Protein AF-A0A810NGH9-F1 (afdb_monomer)

Secondary structure (DSSP, 8-state):
-PPPHHHHHHHHHHHHHHHHTTT-SEEEE-SHHHHHHHH-------SS--EEEEESSS--EEEEEGGGHHHHHHTT--S-EEEE--SS--S-HHHHHHHHHTSSS----EEEEETT--HHHHHHHHHH-TTSEEEEE-HHHHHHHS--TTTHHHHHHHHHHHHHHHHHHHHHHHHHHHHTPPPPP----TT-

pLDDT: mean 90.57, std 11.21, range [37.38, 98.31]

Nearest PDB structures (foldseek):
  3ooo-assembly1_B-2  TM=8.565E-01  e=7.673E-10  Streptococcus agalactiae 2603V/R
  4ege-assembly1_A-2  TM=7.586E-01  e=1.753E-10  Mycobacterium ulcerans Agy99
  5fch-assembly1_B  TM=8.724E-01  e=2.437E-09  Xanthomonas campestris pv. campestris str. ATCC 33913
  4r60-assembly1_A  TM=8.522E-01  e=1.555E-09  Xanthomonas campestris pv. campestris str. ATCC 33913
  5fcf-assembly1_B  TM=8.209E-01  e=2.770E-09  Xanthomonas campestris pv. campestris str. ATCC 33913

Solvent-accessible surface area (backbone atoms only — not comparable to full-atom values): 11140 Å² total; per-residue (Å²): 138,68,78,58,71,69,53,45,52,52,50,51,53,54,48,20,53,49,25,54,80,66,70,26,50,22,38,43,30,72,44,63,69,50,32,27,72,66,60,45,48,79,71,82,89,61,97,66,67,51,40,34,39,41,39,40,70,77,80,47,41,36,35,36,46,52,85,45,50,64,58,40,51,77,65,65,46,80,63,52,71,48,67,36,53,79,78,92,42,88,55,51,62,45,48,52,47,33,58,62,63,69,46,97,83,65,86,59,46,33,36,27,29,53,76,85,60,50,72,67,55,51,52,49,42,48,64,44,34,68,77,36,47,76,42,72,42,58,59,68,61,59,56,68,73,57,75,52,81,84,51,48,66,56,54,54,50,51,50,54,52,51,53,51,52,51,52,55,55,50,50,53,44,52,51,16,62,75,70,73,47,75,69,85,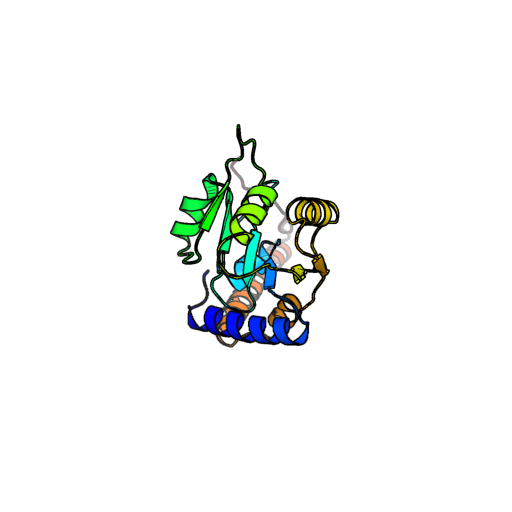67,94,66,74,72,93,85,125

InterPro domains:
  IPR000587 Creatinase, N-terminal [PF01321] (13-144)
  IPR029149 Creatinase/Aminopeptidase P/Spt16, N-terminal [G3DSA:3.40.350.10] (12-145)
  IPR029149 Creatinase/Aminopeptidase P/Spt16, N-terminal [SSF53092] (8-135)
  IPR050659 Peptidase M24B family [PTHR46112] (4-175)

Structure (mmCIF, N/CA/C/O backbone):
data_AF-A0A810NGH9-F1
#
_entry.id   AF-A0A810NGH9-F1
#
loop_
_atom_site.group_PDB
_atom_site.id
_atom_site.type_symbol
_atom_site.label_atom_id
_atom_site.label_alt_id
_atom_site.label_comp_id
_atom_site.label_asym_id
_atom_site.label_entity_id
_atom_site.label_seq_id
_atom_site.pdbx_PDB_ins_code
_atom_site.Cartn_x
_atom_site.Cartn_y
_atom_site.Cartn_z
_atom_site.occupancy
_atom_site.B_iso_or_equiv
_atom_site.auth_seq_id
_atom_site.auth_comp_id
_atom_site.auth_asym_id
_atom_site.auth_atom_id
_atom_site.pdbx_PDB_model_num
ATOM 1 N N . MET A 1 1 ? 1.392 7.446 -11.549 1.00 68.81 1 MET A N 1
ATOM 2 C CA . MET A 1 1 ? 0.290 7.430 -12.538 1.00 68.81 1 MET A CA 1
ATOM 3 C C . MET A 1 1 ? -0.940 6.930 -11.798 1.00 68.81 1 MET A C 1
ATOM 5 O O . MET A 1 1 ? -0.883 5.833 -11.259 1.00 68.81 1 MET A O 1
ATOM 9 N N . ARG A 1 2 ? -1.976 7.760 -11.647 1.00 82.38 2 ARG A N 1
ATOM 10 C CA . ARG A 1 2 ? -3.163 7.444 -10.839 1.00 82.38 2 ARG A CA 1
ATOM 11 C C . ARG A 1 2 ? -4.234 6.821 -11.739 1.00 82.38 2 ARG A C 1
ATOM 13 O O . ARG A 1 2 ? -4.440 7.300 -12.851 1.00 82.38 2 ARG A O 1
ATOM 20 N N . LEU A 1 3 ? -4.881 5.755 -11.274 1.00 92.31 3 LEU A N 1
ATOM 21 C CA . LEU A 1 3 ? -6.037 5.157 -11.952 1.00 92.31 3 LEU A CA 1
ATOM 22 C C . LEU A 1 3 ? -7.295 6.034 -11.771 1.00 92.31 3 LEU A C 1
ATOM 24 O O . LEU A 1 3 ? -7.312 6.883 -10.877 1.00 92.31 3 LEU A O 1
ATOM 28 N N . PRO A 1 4 ? -8.331 5.895 -12.616 1.00 93.12 4 PRO A N 1
ATOM 29 C CA . PRO A 1 4 ? -9.560 6.681 -12.484 1.00 93.12 4 PRO A CA 1
ATOM 30 C C . PRO A 1 4 ? -10.342 6.331 -11.206 1.00 93.12 4 PRO A C 1
ATOM 32 O O . PRO A 1 4 ? -10.211 5.242 -10.656 1.00 93.12 4 PRO A O 1
ATOM 35 N N . GLU A 1 5 ? -11.227 7.225 -10.757 1.00 91.06 5 GLU A N 1
ATOM 36 C CA . GLU A 1 5 ? -12.056 7.006 -9.553 1.00 91.06 5 GLU A CA 1
ATOM 37 C C . GLU A 1 5 ? -12.957 5.756 -9.643 1.00 91.06 5 GLU A C 1
ATOM 39 O O . GLU A 1 5 ? -13.255 5.121 -8.626 1.00 91.06 5 GLU A O 1
ATOM 44 N N . SER A 1 6 ? -13.355 5.353 -10.860 1.00 93.50 6 SER A N 1
ATOM 45 C CA . SER A 1 6 ? -14.122 4.120 -11.105 1.00 93.50 6 SER A CA 1
ATOM 46 C C . SER A 1 6 ? -13.384 2.872 -10.618 1.00 93.50 6 SER A C 1
ATOM 48 O O . SER A 1 6 ? -13.997 1.969 -10.037 1.00 93.50 6 SER A O 1
ATOM 50 N N . PHE A 1 7 ? -12.061 2.851 -10.795 1.00 95.56 7 PHE A N 1
ATOM 51 C CA . PHE A 1 7 ? -11.202 1.769 -10.344 1.00 95.56 7 PHE A CA 1
ATOM 52 C C . PHE A 1 7 ? -11.194 1.696 -8.814 1.00 95.56 7 PHE A C 1
ATOM 54 O O . PHE A 1 7 ? -11.523 0.648 -8.257 1.00 95.56 7 PHE A O 1
ATOM 61 N N . TYR A 1 8 ? -10.911 2.804 -8.119 1.00 94.38 8 TYR A N 1
ATOM 62 C CA . TYR A 1 8 ? -10.854 2.806 -6.649 1.00 94.38 8 TYR A CA 1
ATOM 63 C C . TYR A 1 8 ? -12.209 2.477 -6.016 1.00 94.38 8 TYR A C 1
ATOM 65 O O . TYR A 1 8 ? -12.268 1.746 -5.026 1.00 94.38 8 TYR A O 1
ATOM 73 N N . THR A 1 9 ? -13.309 2.925 -6.626 1.00 93.81 9 THR A N 1
ATOM 74 C CA . THR A 1 9 ? -14.672 2.559 -6.207 1.00 93.81 9 THR A CA 1
ATOM 75 C C . THR A 1 9 ? -14.906 1.049 -6.330 1.00 93.81 9 THR A C 1
ATOM 77 O O . THR A 1 9 ? -15.406 0.405 -5.400 1.00 93.81 9 THR A O 1
ATOM 80 N N . SER A 1 10 ? -14.493 0.454 -7.453 1.00 95.88 10 SER A N 1
ATOM 81 C CA . SER A 1 10 ? -14.621 -0.987 -7.701 1.00 95.88 10 SER A CA 1
ATOM 82 C C . SER A 1 10 ? -13.751 -1.815 -6.754 1.00 95.88 10 SER A C 1
ATOM 84 O O . SER A 1 10 ? -14.206 -2.828 -6.218 1.00 95.88 10 SER A O 1
ATOM 86 N N . VAL A 1 11 ? -12.514 -1.377 -6.510 1.00 96.56 11 VAL A N 1
ATOM 87 C CA . VAL A 1 11 ? -11.591 -2.010 -5.561 1.00 96.56 11 VAL A CA 1
ATOM 88 C C . VAL A 1 11 ? -12.149 -1.953 -4.143 1.00 96.56 11 VAL A C 1
ATOM 90 O O . VAL A 1 11 ? -12.212 -2.995 -3.496 1.00 96.56 11 VAL A O 1
ATOM 93 N N . ARG A 1 12 ? -12.620 -0.788 -3.673 1.00 95.50 12 ARG A N 1
ATOM 94 C CA . ARG A 1 12 ? -13.224 -0.630 -2.336 1.00 95.50 12 ARG A CA 1
ATOM 95 C C . ARG A 1 12 ? -14.438 -1.538 -2.158 1.00 95.50 12 ARG A C 1
ATOM 97 O O . ARG A 1 12 ? -14.544 -2.207 -1.139 1.00 95.50 12 ARG A O 1
ATOM 104 N N . THR A 1 13 ? -15.293 -1.635 -3.176 1.00 96.62 13 THR A N 1
ATOM 105 C CA . THR A 1 13 ? -16.470 -2.520 -3.154 1.00 96.62 13 THR A CA 1
ATOM 106 C C . THR A 1 13 ? -16.070 -3.992 -3.019 1.00 96.62 13 THR A C 1
ATOM 108 O O . THR A 1 13 ? -16.579 -4.701 -2.152 1.00 96.62 13 THR A O 1
ATOM 111 N N . ARG A 1 14 ? -15.123 -4.470 -3.839 1.00 97.62 14 ARG A N 1
ATOM 112 C CA . ARG A 1 14 ? -14.664 -5.869 -3.770 1.00 97.62 14 ARG A CA 1
ATOM 113 C C . ARG A 1 14 ? -13.868 -6.168 -2.502 1.00 97.62 14 ARG A C 1
ATOM 115 O O . ARG A 1 14 ? -13.942 -7.285 -1.998 1.00 97.62 14 ARG A O 1
ATOM 122 N N . LEU A 1 15 ? -13.122 -5.192 -1.987 1.00 98.06 15 LEU A N 1
ATOM 123 C CA . LEU A 1 15 ? -12.420 -5.315 -0.715 1.00 98.06 15 LEU A CA 1
ATOM 124 C C . LEU A 1 15 ? -13.411 -5.436 0.442 1.00 98.06 15 LEU A C 1
ATOM 126 O O . LEU A 1 15 ? -13.243 -6.335 1.255 1.00 98.06 15 LEU A O 1
ATOM 130 N N . GLY A 1 16 ? -14.459 -4.608 0.477 1.00 97.69 16 GLY A N 1
ATOM 131 C CA . GLY A 1 16 ? -15.528 -4.710 1.471 1.00 97.69 16 GLY A CA 1
ATOM 132 C C . GLY A 1 16 ? -16.139 -6.112 1.513 1.00 97.69 16 GLY A C 1
ATOM 133 O O . GLY A 1 16 ? -16.158 -6.731 2.571 1.00 97.69 16 GLY A O 1
ATOM 134 N N . ALA A 1 17 ? -16.517 -6.666 0.355 1.00 97.75 17 ALA A N 1
ATOM 135 C CA . ALA A 1 17 ? -17.034 -8.036 0.264 1.00 97.75 17 ALA A CA 1
ATOM 136 C C . ALA A 1 17 ? -16.020 -9.091 0.752 1.00 97.75 17 ALA A C 1
ATOM 138 O O . ALA A 1 17 ? -16.360 -9.971 1.537 1.00 97.75 17 ALA A O 1
ATOM 139 N N . ALA A 1 18 ? -14.751 -8.979 0.348 1.00 97.94 18 ALA A N 1
ATOM 140 C CA . ALA A 1 18 ? -13.709 -9.912 0.776 1.00 97.94 18 ALA A CA 1
ATOM 141 C C . ALA A 1 18 ? -13.420 -9.839 2.288 1.00 97.94 18 ALA A C 1
ATOM 143 O O . ALA A 1 18 ? -13.048 -10.848 2.894 1.00 97.94 18 ALA A O 1
ATOM 144 N N . LEU A 1 19 ? -13.542 -8.657 2.895 1.00 97.94 19 LEU A N 1
ATOM 145 C CA . LEU A 1 19 ? -13.402 -8.461 4.338 1.00 97.94 19 LEU A CA 1
ATOM 146 C C . LEU A 1 19 ? -14.606 -9.027 5.095 1.00 97.94 19 LEU A C 1
ATOM 148 O O . LEU A 1 19 ? -14.409 -9.688 6.113 1.00 97.94 19 LEU A O 1
ATOM 152 N N . ASP A 1 20 ? -15.814 -8.837 4.564 1.00 97.00 20 ASP A N 1
ATOM 153 C CA . ASP A 1 20 ? -17.059 -9.384 5.112 1.00 97.00 20 ASP A CA 1
ATOM 154 C C . ASP A 1 20 ? -17.012 -10.918 5.196 1.00 97.00 20 ASP A C 1
ATOM 156 O O . ASP A 1 20 ? -17.190 -11.487 6.272 1.00 97.00 20 ASP A O 1
ATOM 160 N N . GLU A 1 21 ? -16.596 -11.589 4.115 1.00 97.38 21 GLU A N 1
ATOM 161 C CA . GLU A 1 21 ? -16.385 -13.049 4.069 1.00 97.38 21 GLU A CA 1
ATOM 162 C C . GLU A 1 21 ? -15.398 -13.569 5.130 1.00 97.38 21 GLU A C 1
ATOM 164 O O . GLU A 1 21 ? -15.442 -14.738 5.514 1.00 97.38 21 GLU A O 1
ATOM 169 N N . ARG A 1 22 ? -14.474 -12.717 5.588 1.00 96.81 22 ARG A N 1
ATOM 170 C CA . ARG A 1 22 ? -13.433 -13.052 6.576 1.00 96.81 22 ARG A CA 1
ATOM 171 C C . ARG A 1 22 ? -13.801 -12.604 7.995 1.00 96.81 22 ARG A C 1
ATOM 173 O O . ARG A 1 22 ? -13.060 -12.881 8.942 1.00 96.81 22 ARG A O 1
ATOM 180 N N . GLY A 1 23 ? -14.929 -11.910 8.160 1.00 96.50 23 GLY A N 1
ATOM 181 C CA . GLY A 1 23 ? -15.331 -11.292 9.422 1.00 96.50 23 GLY A CA 1
ATOM 182 C C . GLY A 1 23 ? -14.334 -10.235 9.907 1.00 96.50 23 GLY A C 1
ATOM 183 O O . GLY A 1 23 ? -14.062 -10.163 11.107 1.00 96.50 23 GLY A O 1
ATOM 184 N N . LEU A 1 24 ? -13.731 -9.489 8.979 1.00 97.06 24 LEU A N 1
ATOM 185 C CA . LEU A 1 24 ? -12.782 -8.411 9.253 1.00 97.06 24 LEU A CA 1
ATOM 186 C C . LEU A 1 24 ? -13.488 -7.055 9.188 1.00 97.06 24 LEU A C 1
ATOM 188 O O . LEU A 1 24 ? -14.243 -6.786 8.258 1.00 97.06 24 LEU A O 1
ATOM 192 N N . ASP A 1 25 ? -13.175 -6.165 10.125 1.00 95.75 25 ASP A N 1
ATOM 193 C CA . ASP A 1 25 ? -13.746 -4.812 10.168 1.00 95.75 25 ASP A CA 1
ATOM 194 C C . ASP A 1 25 ? -13.066 -3.861 9.172 1.00 95.75 25 ASP A C 1
ATOM 196 O O . ASP A 1 25 ? -13.604 -2.811 8.820 1.00 95.75 25 ASP A O 1
ATOM 200 N N . GLY A 1 26 ? -11.878 -4.228 8.694 1.00 96.62 26 GLY A N 1
ATOM 201 C CA . GLY A 1 26 ? -11.122 -3.460 7.718 1.00 96.62 26 GLY A CA 1
ATOM 202 C C . GLY A 1 26 ? -9.771 -4.080 7.391 1.00 96.62 26 GLY A C 1
ATOM 203 O O . GLY A 1 26 ? -9.339 -5.064 7.999 1.00 96.62 26 GLY A O 1
ATOM 204 N N . PHE A 1 27 ? -9.099 -3.471 6.422 1.00 98.12 27 PHE A N 1
ATOM 205 C CA . PHE A 1 27 ? -7.730 -3.769 6.036 1.00 98.12 27 PHE A CA 1
ATOM 206 C C . PHE A 1 27 ? -6.826 -2.584 6.366 1.00 98.12 27 PHE A C 1
ATOM 208 O O . PHE A 1 27 ? -7.100 -1.451 5.973 1.00 98.12 27 PHE A O 1
ATOM 215 N N . LEU A 1 28 ? -5.718 -2.857 7.044 1.00 97.94 28 LEU A N 1
ATOM 216 C CA . LEU A 1 28 ? -4.653 -1.901 7.278 1.00 97.94 28 LEU A CA 1
ATOM 217 C C . LEU A 1 28 ? -3.505 -2.188 6.307 1.00 97.94 28 LEU A C 1
ATOM 219 O O . LEU A 1 28 ? -2.741 -3.143 6.472 1.00 97.94 28 LEU A O 1
ATOM 223 N N . ALA A 1 29 ? -3.384 -1.347 5.284 1.00 97.50 29 ALA A N 1
ATOM 224 C CA . ALA A 1 29 ? -2.283 -1.403 4.339 1.00 97.50 29 ALA A CA 1
ATOM 225 C C . ALA A 1 29 ? -1.029 -0.773 4.957 1.00 97.50 29 ALA A C 1
ATOM 227 O O . ALA A 1 29 ? -1.044 0.376 5.397 1.00 97.50 29 ALA A O 1
ATOM 228 N N . THR A 1 30 ? 0.058 -1.544 4.961 1.00 95.50 30 THR A N 1
ATOM 229 C CA . THR A 1 30 ? 1.359 -1.157 5.532 1.00 95.50 30 THR A CA 1
ATOM 230 C C . THR A 1 30 ? 2.486 -1.175 4.497 1.00 95.50 30 THR A C 1
ATOM 232 O O . THR A 1 30 ? 3.638 -0.920 4.838 1.00 95.50 30 THR A O 1
ATOM 235 N N . SER A 1 31 ? 2.194 -1.565 3.251 1.00 94.75 31 SER A N 1
ATOM 236 C CA . SER A 1 31 ? 3.175 -1.660 2.169 1.00 94.75 31 SER A CA 1
ATOM 237 C C . SER A 1 31 ? 2.909 -0.581 1.114 1.00 94.75 31 SER A C 1
ATOM 239 O O . SER A 1 31 ? 1.739 -0.332 0.805 1.00 94.75 31 SER A O 1
ATOM 241 N N . PRO A 1 32 ? 3.947 0.008 0.486 1.00 94.81 32 PRO A N 1
ATOM 242 C CA . PRO A 1 32 ? 3.748 1.003 -0.570 1.00 94.81 32 PRO A CA 1
ATOM 243 C C . PRO A 1 32 ? 2.892 0.488 -1.721 1.00 94.81 32 PRO A C 1
ATOM 245 O O . PRO A 1 32 ? 2.116 1.230 -2.311 1.00 94.81 32 PRO A O 1
ATOM 248 N N . ALA A 1 33 ? 3.009 -0.804 -2.027 1.00 94.38 33 ALA A N 1
ATOM 249 C CA . ALA A 1 33 ? 2.274 -1.425 -3.111 1.00 94.38 33 ALA A CA 1
ATOM 250 C C . ALA A 1 33 ? 0.770 -1.538 -2.810 1.00 94.38 33 ALA A C 1
ATOM 252 O O . ALA A 1 33 ? -0.042 -1.334 -3.710 1.00 94.38 33 ALA A O 1
ATOM 253 N N . ASP A 1 34 ? 0.398 -1.854 -1.567 1.00 95.94 34 ASP A N 1
ATOM 254 C CA . ASP A 1 34 ? -1.011 -1.909 -1.168 1.00 95.94 34 ASP A CA 1
ATOM 255 C C . ASP A 1 34 ? -1.592 -0.503 -1.023 1.00 95.94 34 ASP A C 1
ATOM 257 O O . ASP A 1 34 ? -2.696 -0.260 -1.499 1.00 95.94 34 ASP A O 1
ATOM 261 N N . VAL A 1 35 ? -0.835 0.439 -0.449 1.00 96.12 35 VAL A N 1
ATOM 262 C CA . VAL A 1 35 ? -1.238 1.850 -0.365 1.00 96.12 35 VAL A CA 1
ATOM 263 C C . VAL A 1 35 ? -1.488 2.407 -1.768 1.00 96.12 35 VAL A C 1
ATOM 265 O O . VAL A 1 35 ? -2.587 2.878 -2.040 1.00 96.12 35 VAL A O 1
ATOM 268 N N . ALA A 1 36 ? -0.541 2.258 -2.697 1.00 95.31 36 ALA A N 1
ATOM 269 C CA . ALA A 1 36 ? -0.699 2.736 -4.068 1.00 95.31 36 ALA A CA 1
ATOM 270 C C . ALA A 1 36 ? -1.893 2.090 -4.789 1.00 95.31 36 ALA A C 1
ATOM 272 O O . ALA A 1 36 ? -2.642 2.783 -5.473 1.00 95.31 36 ALA A O 1
ATOM 273 N N . PHE A 1 37 ? -2.109 0.782 -4.620 1.00 96.06 37 PHE A N 1
ATOM 274 C CA . PHE A 1 37 ? -3.245 0.082 -5.230 1.00 96.06 37 PHE A CA 1
ATOM 275 C C . PHE A 1 37 ? -4.598 0.574 -4.695 1.00 96.06 37 PHE A C 1
ATOM 277 O O . PHE A 1 37 ? -5.564 0.667 -5.447 1.00 96.06 37 PHE A O 1
ATOM 284 N N . LEU A 1 38 ? -4.673 0.888 -3.403 1.00 96.12 38 LEU A N 1
ATOM 285 C CA . LEU A 1 38 ? -5.921 1.217 -2.718 1.00 96.12 38 LEU A CA 1
ATOM 286 C C . LEU A 1 38 ? -6.252 2.718 -2.746 1.00 96.12 38 LEU A C 1
ATOM 288 O O . LEU A 1 38 ? -7.430 3.064 -2.748 1.00 96.12 38 LEU A O 1
ATOM 292 N N . SER A 1 39 ? -5.250 3.601 -2.778 1.00 94.50 39 SER A N 1
ATOM 293 C CA . SER A 1 39 ? -5.444 5.061 -2.718 1.00 94.50 39 SER A CA 1
ATOM 294 C C . SER A 1 39 ? -4.877 5.837 -3.905 1.00 94.50 39 SER A C 1
ATOM 296 O O . SER A 1 39 ? -5.205 7.011 -4.086 1.00 94.50 39 SER A O 1
ATOM 298 N N . GLY A 1 40 ? -4.005 5.220 -4.704 1.00 94.06 40 GLY A N 1
ATOM 299 C CA . GLY A 1 40 ? -3.239 5.920 -5.732 1.00 94.06 40 GLY A CA 1
ATOM 300 C C . GLY A 1 40 ? -2.091 6.768 -5.191 1.00 94.06 40 GLY A C 1
ATOM 301 O O . GLY A 1 40 ? -1.494 7.508 -5.969 1.00 94.06 40 GLY A O 1
ATOM 302 N N . PHE A 1 41 ? -1.785 6.683 -3.892 1.00 95.00 41 PHE A N 1
ATOM 303 C CA . PHE A 1 41 ? -0.661 7.392 -3.289 1.00 95.00 41 PHE A CA 1
ATOM 304 C C . PHE A 1 41 ? 0.640 6.606 -3.473 1.00 95.00 41 PHE A C 1
ATOM 306 O O . PHE A 1 41 ? 0.779 5.490 -2.968 1.00 95.00 41 PHE A O 1
ATOM 313 N N . PHE A 1 42 ? 1.604 7.197 -4.176 1.00 93.50 42 PHE A N 1
ATOM 314 C CA . PHE A 1 42 ? 2.936 6.633 -4.363 1.00 93.50 42 PHE A CA 1
ATOM 315 C C . PHE A 1 42 ? 3.938 7.368 -3.478 1.00 93.50 42 PHE A C 1
ATOM 317 O O . PHE A 1 42 ? 3.989 8.593 -3.474 1.00 93.50 42 PHE A O 1
ATOM 324 N N . TYR A 1 43 ? 4.764 6.625 -2.755 1.00 91.69 43 TYR A N 1
ATOM 325 C CA . TYR A 1 43 ? 5.801 7.183 -1.895 1.00 91.69 43 TYR A CA 1
ATOM 326 C C . TYR A 1 43 ? 6.991 6.229 -1.825 1.00 91.69 43 TYR A C 1
ATOM 328 O O . TYR A 1 43 ? 6.896 5.048 -2.174 1.00 91.69 43 TYR A O 1
ATOM 336 N N . ILE A 1 44 ? 8.129 6.755 -1.383 1.00 85.81 44 ILE A N 1
ATOM 337 C CA . ILE A 1 44 ? 9.329 5.961 -1.144 1.00 85.81 44 ILE A CA 1
ATOM 338 C C . ILE A 1 44 ? 9.231 5.410 0.277 1.00 85.81 44 ILE A C 1
ATOM 340 O O . ILE A 1 44 ? 9.128 6.178 1.228 1.00 85.81 44 ILE A O 1
ATOM 344 N N . ALA A 1 45 ? 9.264 4.084 0.427 1.00 81.56 45 ALA A N 1
ATOM 345 C CA . ALA A 1 45 ? 9.350 3.479 1.751 1.00 81.56 45 ALA A CA 1
ATOM 346 C C . ALA A 1 45 ? 10.688 3.833 2.400 1.00 81.56 45 ALA A C 1
ATOM 348 O O . ALA A 1 45 ? 11.748 3.463 1.892 1.00 81.56 45 ALA A O 1
ATOM 349 N N . THR A 1 46 ? 10.620 4.504 3.541 1.00 84.81 46 THR A N 1
ATOM 350 C CA . THR A 1 46 ? 11.767 4.786 4.403 1.00 84.81 46 THR A CA 1
ATOM 351 C C . THR A 1 46 ? 11.491 4.237 5.805 1.00 84.81 46 THR A C 1
ATOM 353 O O . THR A 1 46 ? 10.609 3.397 5.998 1.00 84.81 46 THR A O 1
ATOM 356 N N . GLU A 1 47 ? 12.227 4.703 6.809 1.00 80.38 47 GLU A N 1
ATOM 357 C CA . GLU A 1 47 ? 11.931 4.463 8.220 1.00 80.38 47 GLU A CA 1
ATOM 358 C C . GLU A 1 47 ? 10.590 5.050 8.687 1.00 80.38 47 GLU A C 1
ATOM 360 O O . GLU A 1 47 ? 10.158 4.747 9.797 1.00 80.38 47 GLU A O 1
ATOM 365 N N . ARG A 1 48 ? 9.945 5.888 7.866 1.00 88.06 48 ARG A N 1
ATOM 366 C CA . ARG A 1 48 ? 8.734 6.646 8.188 1.00 88.06 48 ARG A CA 1
ATOM 367 C C . ARG A 1 48 ? 7.498 5.877 7.712 1.00 88.06 48 ARG A C 1
ATOM 369 O O . ARG A 1 48 ? 7.261 5.798 6.504 1.00 88.06 48 ARG A O 1
ATOM 376 N N . PRO A 1 49 ? 6.719 5.265 8.619 1.00 92.12 49 PRO A N 1
ATOM 377 C CA . PRO A 1 49 ? 5.604 4.434 8.203 1.00 92.12 49 PRO A CA 1
ATOM 378 C C . PRO A 1 49 ? 4.472 5.256 7.587 1.00 92.12 49 PRO A C 1
ATOM 380 O O . PRO A 1 49 ? 4.063 6.286 8.115 1.00 92.12 49 PRO A O 1
ATOM 383 N N . VAL A 1 50 ? 3.902 4.726 6.510 1.00 95.19 50 VAL A N 1
ATOM 384 C CA . VAL A 1 50 ? 2.615 5.166 5.970 1.00 95.19 50 VAL A CA 1
ATOM 385 C C . VAL A 1 50 ? 1.613 4.051 6.210 1.00 95.19 50 VAL A C 1
ATOM 387 O O . VAL A 1 50 ? 1.876 2.889 5.885 1.00 95.19 50 VAL A O 1
ATOM 390 N N . TYR A 1 51 ? 0.462 4.410 6.765 1.00 96.50 51 TYR A N 1
ATOM 391 C CA . TYR A 1 51 ? -0.623 3.481 7.042 1.00 96.50 51 TYR A CA 1
ATOM 392 C C . TYR A 1 51 ? -1.891 3.942 6.338 1.00 96.50 51 TYR A C 1
ATOM 394 O O . TYR A 1 51 ? -2.331 5.072 6.525 1.00 96.50 51 TYR A O 1
ATOM 402 N N . LEU A 1 52 ? -2.509 3.061 5.557 1.00 97.38 52 LEU A N 1
ATOM 403 C CA . LEU A 1 52 ? -3.822 3.312 4.970 1.00 97.38 52 LEU A CA 1
ATOM 404 C C . LEU A 1 52 ? -4.834 2.351 5.587 1.00 97.38 52 LEU A C 1
ATOM 406 O O . LEU A 1 52 ? -4.749 1.135 5.413 1.00 97.38 52 LEU A O 1
ATOM 410 N N . TRP A 1 53 ? -5.800 2.914 6.297 1.00 97.00 53 TRP A N 1
ATOM 411 C CA . TRP A 1 53 ? -6.953 2.198 6.811 1.00 97.00 53 TRP A CA 1
ATOM 412 C C . TRP A 1 53 ? -8.064 2.180 5.762 1.00 97.00 53 TRP A C 1
ATOM 414 O O . TRP A 1 53 ? -8.564 3.229 5.356 1.00 97.00 53 TRP A O 1
ATOM 424 N N . MET A 1 54 ? -8.453 0.976 5.345 1.00 96.88 54 MET A N 1
ATOM 425 C CA . MET A 1 54 ? -9.591 0.719 4.466 1.00 96.88 54 MET A CA 1
ATOM 426 C C . MET A 1 54 ? -10.640 -0.070 5.254 1.00 96.88 54 MET A C 1
ATOM 428 O O . MET A 1 54 ? -10.518 -1.295 5.355 1.00 96.88 54 MET A O 1
ATOM 432 N N . PRO A 1 55 ? -11.650 0.585 5.846 1.00 95.38 55 PRO A N 1
ATOM 433 C CA . PRO A 1 55 ? -12.676 -0.137 6.581 1.00 95.38 55 PRO A CA 1
ATOM 434 C C . PRO A 1 55 ? -13.560 -0.948 5.625 1.00 95.38 55 PRO A C 1
ATOM 436 O O . PRO A 1 55 ? -13.685 -0.628 4.439 1.00 95.38 55 PRO A O 1
ATOM 439 N N . ARG A 1 56 ? -14.208 -1.990 6.155 1.00 94.50 56 ARG A N 1
ATOM 440 C CA . ARG A 1 56 ? -15.230 -2.762 5.432 1.00 94.50 56 ARG A CA 1
ATOM 441 C C . ARG A 1 56 ? -16.395 -1.864 4.997 1.00 94.50 56 ARG A C 1
ATOM 443 O O . ARG A 1 56 ? -16.882 -1.991 3.879 1.00 94.50 56 ARG A O 1
ATOM 450 N N . GLU A 1 57 ? -16.789 -0.932 5.865 1.00 88.88 57 GLU A N 1
ATOM 451 C CA . GLU A 1 57 ? -17.825 0.082 5.646 1.00 88.88 57 GLU A CA 1
ATOM 452 C C . GLU A 1 57 ? -17.366 1.446 6.187 1.00 88.88 57 GLU A C 1
ATOM 454 O O . GLU A 1 57 ? -16.628 1.512 7.165 1.00 88.88 57 GLU A O 1
ATOM 459 N N . GLY A 1 58 ? -17.831 2.545 5.590 1.00 89.12 58 GLY A N 1
ATOM 460 C CA . GLY A 1 58 ? -17.398 3.894 5.976 1.00 89.12 58 GLY A CA 1
ATOM 461 C C . GLY A 1 58 ? -16.072 4.295 5.334 1.00 89.12 58 GLY A C 1
ATOM 462 O O . GLY A 1 58 ? -15.579 3.605 4.440 1.00 89.12 58 GLY A O 1
ATOM 463 N N . ASP A 1 59 ? -15.536 5.451 5.719 1.00 90.62 59 ASP A N 1
ATOM 464 C CA . ASP A 1 59 ? -14.502 6.141 4.944 1.00 90.62 59 ASP A CA 1
ATOM 465 C C . ASP A 1 59 ? -13.062 5.739 5.274 1.00 90.62 59 ASP A C 1
ATOM 467 O O . ASP A 1 59 ? -12.730 5.488 6.435 1.00 90.62 59 ASP A O 1
ATOM 471 N N . PRO A 1 60 ? -12.188 5.677 4.250 1.00 94.56 60 PRO A N 1
ATOM 472 C CA . PRO A 1 60 ? -10.787 5.368 4.448 1.00 94.56 60 PRO A CA 1
ATOM 473 C C . PRO A 1 60 ? -10.048 6.517 5.131 1.00 94.56 60 PRO A C 1
ATOM 475 O O . PRO A 1 60 ? -10.464 7.676 5.086 1.00 94.56 60 PRO A O 1
ATOM 478 N N . LEU A 1 61 ? -8.905 6.185 5.720 1.00 94.94 61 LEU A N 1
ATOM 479 C CA . LEU A 1 61 ? -8.033 7.137 6.394 1.00 94.94 61 LEU A CA 1
ATOM 480 C C . LEU A 1 61 ?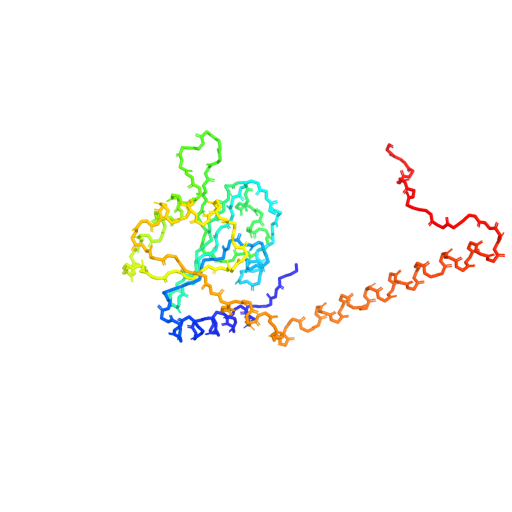 -6.579 6.847 6.037 1.00 94.94 61 LEU A C 1
ATOM 482 O O . LEU A 1 61 ? -6.116 5.714 6.165 1.00 94.94 61 LEU A O 1
ATOM 486 N N . LEU A 1 62 ? -5.848 7.889 5.662 1.00 96.50 62 LEU A N 1
ATOM 487 C CA . LEU A 1 62 ? -4.419 7.832 5.394 1.00 96.50 62 LEU A CA 1
ATOM 488 C C . LEU A 1 62 ? -3.643 8.479 6.551 1.00 96.50 62 LEU A C 1
ATOM 490 O O . LEU A 1 62 ? -3.912 9.615 6.929 1.00 96.50 62 LEU A O 1
ATOM 494 N N . VAL A 1 63 ? -2.675 7.761 7.114 1.00 95.88 63 VAL A N 1
ATOM 495 C CA . VAL A 1 63 ? -1.738 8.268 8.122 1.00 95.88 63 VAL A CA 1
ATOM 496 C C . VAL A 1 63 ? -0.352 8.335 7.501 1.00 95.88 63 VAL A C 1
ATOM 498 O O . VAL A 1 63 ? 0.192 7.306 7.098 1.00 95.88 63 VAL A O 1
ATOM 501 N N . ILE A 1 64 ? 0.204 9.541 7.407 1.00 95.06 64 ILE A N 1
ATOM 502 C CA . ILE A 1 64 ? 1.477 9.822 6.724 1.00 95.06 64 ILE A CA 1
ATOM 503 C C . ILE A 1 64 ? 2.363 10.745 7.564 1.00 95.06 64 ILE A C 1
ATOM 505 O O . ILE A 1 64 ? 1.874 11.421 8.473 1.00 95.06 64 ILE A O 1
ATOM 509 N N . PRO A 1 65 ? 3.665 10.825 7.271 1.00 93.75 65 PRO A N 1
ATOM 510 C CA . PRO A 1 65 ? 4.504 11.856 7.856 1.00 93.75 65 PRO A CA 1
ATOM 511 C C . PRO A 1 65 ? 4.057 13.243 7.393 1.00 93.75 65 PRO A C 1
ATOM 513 O O . PRO A 1 65 ? 3.624 13.421 6.257 1.00 93.75 65 PRO A O 1
ATOM 516 N N . ARG A 1 66 ? 4.202 14.259 8.250 1.00 91.25 66 ARG A N 1
ATOM 517 C CA . ARG A 1 66 ? 3.822 15.642 7.910 1.00 91.25 66 ARG A CA 1
ATOM 518 C C . ARG A 1 66 ? 4.477 16.158 6.628 1.00 91.25 66 ARG A C 1
ATOM 520 O O . ARG A 1 66 ? 3.849 16.893 5.877 1.00 91.25 66 ARG A O 1
ATOM 527 N N . LEU A 1 67 ? 5.729 15.779 6.381 1.00 88.88 67 LEU A N 1
ATOM 528 C CA . LEU A 1 67 ? 6.462 16.200 5.184 1.00 88.88 67 LEU A CA 1
ATOM 529 C C . LEU A 1 67 ? 5.857 15.643 3.886 1.00 88.88 67 LEU A C 1
ATOM 531 O O . LEU A 1 67 ? 6.066 16.227 2.827 1.00 88.88 67 LEU A O 1
ATOM 535 N N . ASP A 1 68 ? 5.066 14.573 3.973 1.00 90.56 68 ASP A N 1
ATOM 536 C CA . ASP A 1 68 ? 4.435 13.939 2.818 1.00 90.56 68 ASP A CA 1
ATOM 537 C C . ASP A 1 68 ? 3.023 14.482 2.531 1.00 90.56 68 ASP A C 1
ATOM 539 O O . ASP A 1 68 ? 2.434 14.108 1.519 1.00 90.56 68 ASP A O 1
ATOM 543 N N . GLU A 1 69 ? 2.464 15.376 3.363 1.00 90.12 69 GLU A N 1
ATOM 544 C CA . GLU A 1 69 ? 1.119 15.948 3.149 1.00 90.12 69 GLU A CA 1
ATOM 545 C C . GLU A 1 69 ? 1.008 16.685 1.812 1.00 90.12 69 GLU A C 1
ATOM 547 O O . GLU A 1 69 ? 0.098 16.424 1.022 1.00 90.12 69 GLU A O 1
ATOM 552 N N . GLU A 1 70 ? 1.960 17.576 1.530 1.00 89.00 70 GLU A N 1
ATOM 553 C CA . GLU A 1 70 ? 1.998 18.310 0.264 1.00 89.00 70 GLU A CA 1
ATOM 554 C C . GLU A 1 70 ? 2.199 17.358 -0.917 1.00 89.00 70 GLU A C 1
ATOM 556 O O . GLU A 1 70 ? 1.578 17.525 -1.967 1.00 89.00 70 GLU A O 1
ATOM 561 N N . TYR A 1 71 ? 3.018 16.320 -0.738 1.00 90.62 71 TYR A N 1
ATOM 562 C CA . TYR A 1 71 ? 3.287 15.336 -1.779 1.00 90.62 71 TYR A CA 1
ATOM 563 C C . TYR A 1 71 ? 2.059 14.466 -2.090 1.00 90.62 71 TYR A C 1
ATOM 565 O O . TYR A 1 71 ? 1.763 14.206 -3.259 1.00 90.62 71 TYR A O 1
ATOM 573 N N . ALA A 1 72 ? 1.295 14.066 -1.071 1.00 90.50 72 ALA A N 1
ATOM 574 C CA . ALA A 1 72 ? 0.023 13.369 -1.238 1.00 90.50 72 ALA A CA 1
ATOM 575 C C . ALA A 1 72 ? -1.013 14.253 -1.953 1.00 90.50 72 ALA A C 1
ATOM 577 O O . ALA A 1 72 ? -1.677 13.797 -2.890 1.00 90.50 72 ALA A O 1
ATOM 578 N N . ALA A 1 73 ? -1.104 15.533 -1.579 1.00 89.12 73 ALA A N 1
ATOM 579 C CA . ALA A 1 73 ? -1.999 16.493 -2.222 1.00 89.12 73 ALA A CA 1
ATOM 580 C C . ALA A 1 73 ? -1.644 16.719 -3.703 1.00 89.12 73 ALA A C 1
ATOM 582 O O . ALA A 1 73 ? -2.529 16.693 -4.559 1.00 89.12 73 ALA A O 1
ATOM 583 N N . GLN A 1 74 ? -0.355 16.859 -4.033 1.00 91.44 74 GLN A N 1
ATOM 584 C CA . GLN A 1 74 ? 0.126 17.001 -5.416 1.00 91.44 74 GLN A CA 1
ATOM 585 C C . GLN A 1 74 ? -0.190 15.780 -6.291 1.00 91.44 74 GLN A C 1
ATOM 587 O O . GLN A 1 74 ? -0.373 15.915 -7.500 1.00 91.44 74 GLN A O 1
ATOM 592 N N . GLN A 1 75 ? -0.292 14.591 -5.694 1.00 91.19 75 GLN A N 1
ATOM 593 C CA . GLN A 1 75 ? -0.711 13.372 -6.391 1.00 91.19 75 GLN A CA 1
ATOM 594 C C . GLN A 1 75 ? -2.235 13.227 -6.524 1.00 91.19 75 GLN A C 1
ATOM 596 O O . GLN A 1 75 ? -2.708 12.264 -7.132 1.00 91.19 75 GLN A 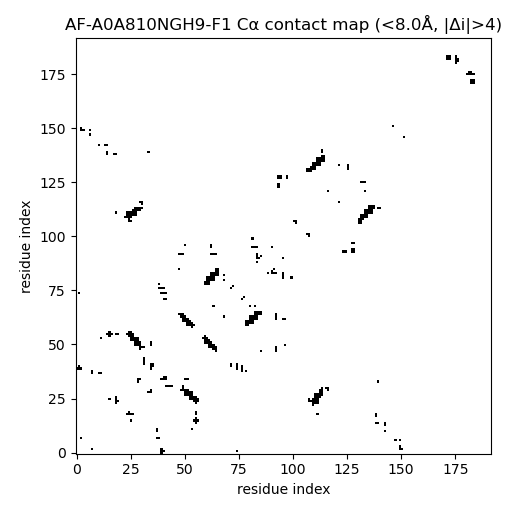O 1
ATOM 601 N N . GLY A 1 76 ? -3.012 14.172 -5.986 1.00 88.44 76 GLY A N 1
ATOM 602 C CA . GLY A 1 76 ? -4.472 14.150 -6.040 1.00 88.44 76 GLY A CA 1
ATOM 603 C C . GLY A 1 76 ? -5.092 13.089 -5.132 1.00 88.44 76 GLY A C 1
ATOM 604 O O . GLY A 1 76 ? -6.144 12.544 -5.463 1.00 88.44 76 GLY A O 1
ATOM 605 N N . VAL A 1 77 ? -4.440 12.759 -4.013 1.00 88.19 77 VAL A N 1
ATOM 606 C CA . VAL A 1 77 ? -5.017 11.880 -2.990 1.00 88.19 77 VAL A CA 1
ATOM 607 C C . VAL A 1 77 ? -6.177 12.607 -2.312 1.00 88.19 77 VAL A C 1
ATOM 609 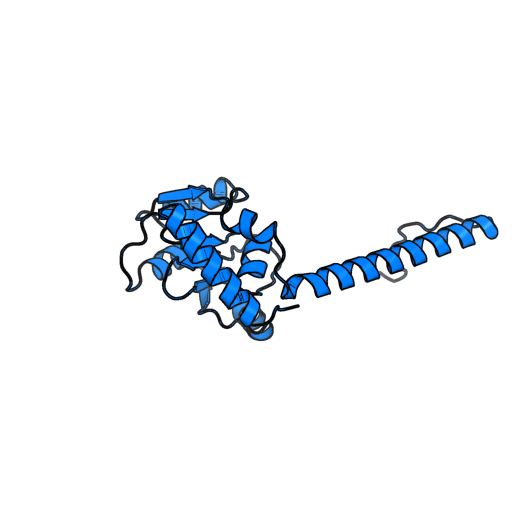O O . VAL A 1 77 ? -5.997 13.663 -1.715 1.00 88.19 77 VAL A O 1
ATOM 612 N N . THR A 1 78 ? -7.374 12.033 -2.403 1.00 87.12 78 THR A N 1
ATOM 613 C CA . THR A 1 78 ? -8.616 12.600 -1.844 1.00 87.12 78 THR A CA 1
ATOM 614 C C . THR A 1 78 ? -9.025 11.964 -0.516 1.00 87.12 78 THR A C 1
ATOM 616 O O . THR A 1 78 ? -10.001 12.386 0.102 1.00 87.12 78 THR A O 1
ATOM 619 N N . ILE A 1 79 ? -8.289 10.943 -0.069 1.00 92.25 79 ILE A N 1
ATOM 620 C CA . ILE A 1 79 ? -8.553 10.244 1.188 1.00 92.25 79 ILE A CA 1
ATOM 621 C C . ILE A 1 79 ? -8.266 11.188 2.367 1.00 92.25 79 ILE A C 1
ATOM 623 O O . ILE A 1 79 ? -7.199 11.813 2.392 1.00 92.25 79 ILE A O 1
ATOM 627 N N . PRO A 1 80 ? -9.171 11.273 3.366 1.00 93.31 80 PRO A N 1
ATOM 628 C CA . PRO A 1 80 ? -8.907 11.987 4.606 1.00 93.31 80 PRO A CA 1
ATOM 629 C C . PRO A 1 80 ? -7.559 11.584 5.197 1.00 93.31 80 PRO A C 1
ATOM 631 O O . PRO A 1 80 ? -7.273 10.401 5.383 1.00 93.31 80 PRO A O 1
ATOM 634 N N . THR A 1 81 ? -6.723 12.578 5.470 1.00 94.00 81 THR A N 1
ATOM 635 C CA . THR A 1 81 ? -5.333 12.363 5.861 1.00 94.00 81 THR A CA 1
ATOM 636 C C . THR A 1 81 ? -5.081 12.925 7.256 1.00 94.00 81 THR A C 1
ATOM 638 O O . THR A 1 81 ? -5.545 14.014 7.590 1.00 94.00 81 THR A O 1
ATOM 641 N N . VAL A 1 82 ? -4.355 12.172 8.080 1.00 93.62 82 VAL A N 1
ATOM 642 C CA . VAL A 1 82 ? -3.853 12.601 9.388 1.00 93.62 82 VAL A CA 1
ATOM 643 C C . VAL A 1 82 ? -2.340 12.473 9.369 1.00 93.62 82 VAL A C 1
ATOM 645 O O . VAL A 1 82 ? -1.814 11.387 9.136 1.00 93.62 82 VAL A O 1
ATOM 648 N N . SER A 1 83 ? -1.631 13.566 9.634 1.00 92.94 83 SER A N 1
ATOM 649 C CA . SER A 1 83 ? -0.177 13.517 9.728 1.00 92.94 83 SER A CA 1
ATOM 650 C C . SER A 1 83 ? 0.337 13.310 11.142 1.00 92.94 83 SER A C 1
ATOM 652 O O . SER A 1 83 ? -0.308 13.663 12.131 1.00 92.94 83 SER A O 1
ATOM 654 N N . TYR A 1 84 ? 1.548 12.767 11.231 1.00 92.56 84 TYR A N 1
ATOM 655 C CA . TYR A 1 84 ? 2.343 12.753 12.452 1.00 92.56 84 TYR A CA 1
ATOM 656 C C . TYR A 1 84 ? 3.662 13.516 12.255 1.00 92.56 84 TYR A C 1
ATOM 658 O O . TYR A 1 84 ? 4.188 13.630 11.144 1.00 92.56 84 TYR A O 1
ATOM 666 N N . PHE A 1 85 ? 4.197 14.059 13.350 1.00 88.75 85 PHE A N 1
ATOM 667 C CA . PHE A 1 85 ? 5.510 14.705 13.371 1.00 88.75 85 PHE A CA 1
ATOM 668 C C . PHE A 1 85 ? 6.599 13.683 13.695 1.00 88.75 85 PHE A C 1
ATOM 6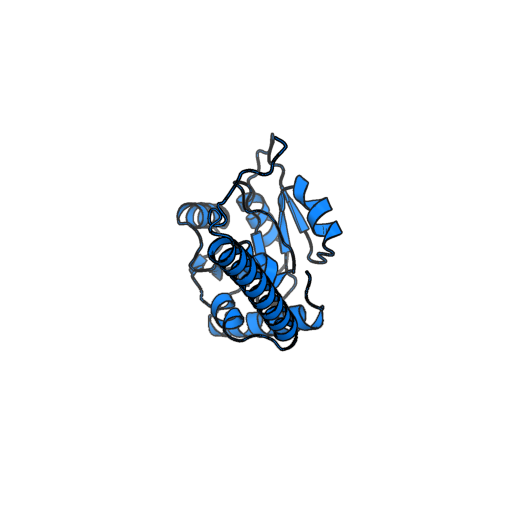70 O O . PHE A 1 85 ? 6.453 12.903 14.629 1.00 88.75 85 PHE A O 1
ATOM 677 N N . GLU A 1 86 ? 7.712 13.734 12.967 1.00 75.62 86 GLU A N 1
ATOM 678 C CA . GLU A 1 86 ? 8.857 12.838 13.182 1.00 75.62 86 GLU A CA 1
ATOM 679 C C . GLU A 1 86 ? 9.851 13.392 14.208 1.00 75.62 86 GLU A C 1
ATOM 681 O O . GLU A 1 86 ? 10.346 12.666 15.062 1.00 75.62 86 GLU A O 1
ATOM 686 N N . PHE A 1 87 ? 10.131 14.697 14.154 1.00 72.88 87 PHE A N 1
ATOM 687 C CA . PHE A 1 87 ? 11.050 15.363 15.072 1.00 72.88 87 PHE A CA 1
ATOM 688 C C . PHE A 1 87 ? 10.511 16.747 15.466 1.00 72.88 87 PHE A C 1
ATOM 690 O O . PHE A 1 87 ? 10.120 17.508 14.578 1.00 72.88 87 PHE A O 1
ATOM 697 N N . PRO A 1 88 ? 10.471 17.094 16.769 1.00 69.19 88 PRO A N 1
ATOM 698 C CA . PRO A 1 88 ? 10.828 16.289 17.948 1.00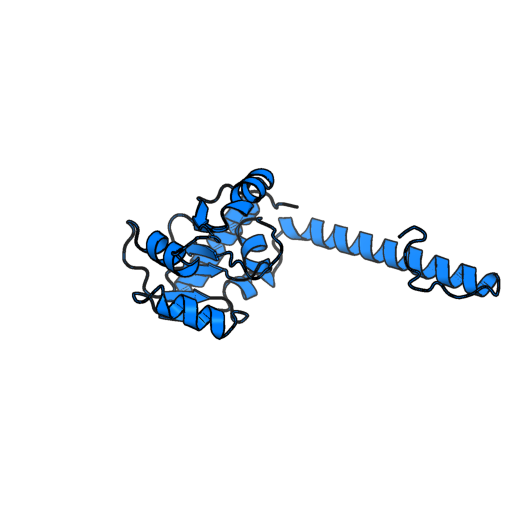 69.19 88 PRO A CA 1
ATOM 699 C C . PRO A 1 88 ? 9.683 15.342 18.385 1.00 69.19 88 PRO A C 1
ATOM 701 O O . PRO A 1 88 ? 9.397 15.223 19.573 1.00 69.19 88 PRO A O 1
ATOM 704 N N . GLY A 1 89 ? 8.961 14.739 17.431 1.00 68.38 89 GLY A N 1
ATOM 705 C CA . GLY A 1 89 ? 7.688 14.055 17.655 1.00 68.38 89 GLY A CA 1
ATOM 706 C C . GLY A 1 89 ? 7.731 13.003 18.764 1.00 68.38 89 GLY A C 1
ATOM 707 O O . GLY A 1 89 ? 8.483 12.038 18.697 1.00 68.38 89 GLY A O 1
ATOM 708 N N . VAL A 1 90 ? 6.887 13.185 19.782 1.00 81.25 90 VAL A N 1
ATOM 709 C CA . VAL A 1 90 ? 6.722 12.232 20.898 1.00 81.25 90 VAL A CA 1
ATOM 710 C C . VAL A 1 90 ? 5.613 11.206 20.648 1.00 81.25 90 VAL A C 1
ATOM 712 O O . VAL A 1 90 ? 5.483 10.249 21.406 1.00 81.25 90 VAL A O 1
ATOM 715 N N . VAL A 1 91 ? 4.810 11.413 19.598 1.00 89.12 91 VAL A N 1
ATOM 716 C CA . VAL A 1 91 ? 3.710 10.532 19.191 1.00 89.12 91 VAL A CA 1
ATOM 717 C C . VAL A 1 91 ? 4.139 9.759 17.950 1.00 89.12 91 VAL A C 1
ATOM 719 O O . VAL A 1 91 ? 4.489 10.365 16.938 1.00 89.12 91 VAL A O 1
ATOM 722 N N . THR A 1 92 ? 4.115 8.428 18.018 1.00 91.44 92 THR A N 1
ATOM 723 C CA . THR A 1 92 ? 4.508 7.578 16.883 1.00 91.44 92 THR A CA 1
ATOM 724 C C . THR A 1 92 ? 3.409 7.497 15.822 1.00 91.44 92 THR A C 1
ATOM 726 O O . THR A 1 92 ? 2.237 7.771 16.093 1.00 91.44 92 THR A O 1
ATOM 729 N N . ALA A 1 93 ? 3.762 7.061 14.611 1.00 93.19 93 ALA A N 1
ATOM 730 C CA . ALA A 1 93 ? 2.796 6.814 13.539 1.00 93.19 93 ALA A CA 1
ATOM 731 C C . ALA A 1 93 ? 1.691 5.827 13.969 1.00 93.19 93 ALA A C 1
ATOM 733 O O . ALA A 1 93 ? 0.514 6.035 13.676 1.00 93.19 93 ALA A O 1
ATOM 734 N N . GLU A 1 94 ? 2.046 4.781 14.721 1.00 94.44 94 GLU A N 1
ATOM 735 C CA . GLU A 1 94 ? 1.106 3.775 15.226 1.00 94.44 94 GLU A CA 1
ATOM 736 C C . GLU A 1 94 ? 0.170 4.347 16.296 1.00 94.44 94 GLU A C 1
ATOM 738 O O . GLU A 1 94 ? -1.007 3.995 16.325 1.00 94.44 94 GLU A O 1
ATOM 743 N N . GLN A 1 95 ? 0.660 5.240 17.163 1.00 93.75 95 GLN A N 1
ATOM 744 C CA . GLN A 1 95 ? -0.177 5.929 18.152 1.00 93.75 95 GLN A CA 1
ATOM 745 C C . GLN A 1 95 ? -1.151 6.900 17.478 1.00 93.75 95 GLN A C 1
ATOM 747 O O . GLN A 1 95 ? -2.325 6.949 17.847 1.00 93.75 95 GLN A O 1
ATOM 752 N N . THR A 1 96 ? -0.688 7.625 16.457 1.00 93.88 96 THR A N 1
ATOM 753 C CA . THR A 1 96 ? -1.537 8.483 15.620 1.00 93.88 96 THR A CA 1
ATOM 754 C C . THR A 1 96 ? -2.622 7.664 14.925 1.00 93.88 96 THR A C 1
ATOM 756 O O . THR A 1 96 ? -3.797 8.024 14.990 1.00 93.88 96 THR A O 1
ATOM 759 N N . LEU A 1 97 ? -2.259 6.521 14.334 1.00 93.88 97 LEU A N 1
ATOM 760 C CA . LEU A 1 97 ? -3.210 5.584 13.739 1.00 93.88 97 LEU A CA 1
ATOM 761 C C . LEU A 1 97 ? -4.232 5.085 14.771 1.00 93.88 97 LEU A C 1
ATOM 763 O O . LEU A 1 97 ? -5.431 5.176 14.528 1.00 93.88 97 LEU A O 1
ATOM 767 N N . ALA A 1 98 ? -3.787 4.603 15.933 1.00 92.62 98 ALA A N 1
ATOM 768 C CA . ALA A 1 98 ? -4.673 4.093 16.979 1.00 92.62 98 ALA A CA 1
ATOM 769 C C . ALA A 1 98 ? -5.663 5.158 17.483 1.00 92.62 98 ALA A C 1
ATOM 771 O O . ALA A 1 98 ? -6.851 4.878 17.658 1.00 92.62 98 ALA A O 1
ATOM 772 N N . SER A 1 99 ? -5.195 6.397 17.664 1.00 90.94 99 SER A N 1
ATOM 773 C CA . SER A 1 99 ? -6.048 7.535 18.014 1.00 90.94 99 SER A CA 1
ATOM 774 C C . SER A 1 99 ? -7.085 7.819 16.927 1.00 90.94 99 SER A C 1
ATOM 776 O O . SER A 1 99 ? -8.263 8.015 17.229 1.00 90.94 99 SER A O 1
ATOM 778 N N . ALA A 1 100 ? -6.679 7.781 15.658 1.00 88.69 100 ALA A N 1
ATOM 779 C CA . ALA A 1 100 ? -7.577 8.049 14.546 1.00 88.69 100 ALA A CA 1
ATOM 780 C C . ALA A 1 100 ? -8.629 6.940 14.344 1.00 88.69 100 ALA A C 1
ATOM 782 O O . ALA A 1 100 ? -9.781 7.255 14.050 1.00 88.69 100 ALA A O 1
ATOM 783 N N . LEU A 1 101 ? -8.274 5.673 14.590 1.00 88.44 101 LEU A N 1
ATOM 784 C CA . LEU A 1 101 ? -9.202 4.532 14.569 1.00 88.44 101 LEU A CA 1
ATOM 785 C C . LEU A 1 101 ? -10.198 4.530 15.743 1.00 88.44 101 LEU A C 1
ATOM 787 O O . LEU A 1 101 ? -11.222 3.860 15.673 1.00 88.44 101 LEU A O 1
ATOM 791 N N . SER A 1 102 ? -9.926 5.288 16.809 1.00 81.88 102 SER A N 1
ATOM 792 C CA . SER A 1 102 ? -10.789 5.380 17.999 1.00 81.88 102 SER A CA 1
ATOM 793 C C . SER A 1 102 ? -11.953 6.384 17.852 1.00 81.88 102 SER A C 1
ATOM 795 O O . SER A 1 102 ? -12.689 6.621 18.810 1.00 81.88 102 SER A O 1
ATOM 797 N N . ARG A 1 103 ? -12.112 7.022 16.681 1.00 67.25 103 ARG A N 1
ATOM 798 C CA . ARG A 1 103 ? -13.142 8.047 16.393 1.00 67.25 103 ARG A CA 1
ATOM 799 C C . ARG A 1 103 ? -14.532 7.423 16.105 1.00 67.25 103 ARG A C 1
ATOM 801 O O . ARG A 1 103 ? -14.630 6.209 15.951 1.00 67.25 103 ARG A O 1
ATOM 808 N N . PRO A 1 104 ? -15.634 8.210 16.087 1.00 51.81 104 PRO A N 1
ATOM 809 C CA . PRO A 1 104 ? -17.004 7.680 16.131 1.00 51.81 104 PRO A CA 1
ATOM 810 C C . PRO A 1 104 ? -17.349 6.757 14.949 1.00 51.81 104 PRO A C 1
ATOM 812 O O . PRO A 1 104 ? -17.273 7.173 13.798 1.00 51.81 104 PRO A O 1
ATOM 815 N N . GLY A 1 105 ? -17.757 5.520 15.257 1.00 57.19 105 GLY A N 1
ATOM 816 C CA . GLY A 1 105 ? -18.085 4.461 14.284 1.00 57.19 105 GLY A CA 1
ATOM 817 C C . GLY A 1 105 ? -18.275 3.063 14.901 1.00 57.19 105 GLY A C 1
ATOM 818 O O . GLY A 1 105 ? -18.790 2.165 14.245 1.00 57.19 105 GLY A O 1
ATOM 819 N N . GLY A 1 106 ? -17.920 2.894 16.182 1.00 61.50 106 GLY A N 1
ATOM 820 C CA . GLY A 1 106 ? -17.945 1.611 16.896 1.00 61.50 106 GLY A CA 1
ATOM 821 C C . GLY A 1 106 ? -16.531 1.038 17.062 1.00 61.50 106 GLY A C 1
ATOM 822 O O . GLY A 1 106 ? -15.609 1.483 16.381 1.00 61.50 106 GLY A O 1
ATOM 823 N N . PRO A 1 107 ? -16.308 0.098 17.997 1.00 68.75 107 PRO A N 1
ATOM 824 C CA . PRO A 1 107 ? -14.981 -0.466 18.200 1.00 68.75 107 PRO A CA 1
ATOM 825 C C . PRO A 1 107 ? -14.593 -1.338 17.001 1.00 68.75 107 PRO A C 1
ATOM 827 O O . PRO A 1 107 ? -15.235 -2.356 16.752 1.00 68.75 107 PRO A O 1
ATOM 830 N N . VAL A 1 108 ? -13.523 -0.965 16.296 1.00 78.56 108 VAL A N 1
ATOM 831 C CA . VAL A 1 108 ? -12.829 -1.859 15.359 1.00 78.56 108 VAL A CA 1
ATOM 832 C C . VAL A 1 108 ? -12.197 -2.980 16.182 1.00 78.56 108 VAL A C 1
ATOM 834 O O . VAL A 1 108 ? -11.379 -2.713 17.062 1.00 78.56 108 VAL A O 1
ATOM 837 N N . ARG A 1 109 ? -12.589 -4.231 15.936 1.00 88.38 109 ARG A N 1
ATOM 838 C CA . ARG A 1 109 ? -12.175 -5.395 16.733 1.00 88.38 109 ARG A CA 1
ATOM 839 C C . ARG A 1 109 ? -11.261 -6.339 15.975 1.00 88.38 109 ARG A C 1
ATOM 841 O O . ARG A 1 109 ? -10.417 -6.961 16.614 1.00 88.38 109 ARG A O 1
ATOM 848 N N . ARG A 1 110 ? -11.411 -6.479 14.657 1.00 96.06 110 ARG A N 1
ATOM 849 C CA . ARG A 1 110 ? -10.615 -7.402 13.830 1.00 96.06 110 ARG A CA 1
ATOM 850 C C . ARG A 1 110 ? -10.062 -6.687 12.605 1.00 96.06 110 ARG A C 1
ATOM 852 O O . ARG A 1 110 ? -10.808 -6.297 11.712 1.00 96.06 110 ARG A O 1
ATOM 859 N N . ILE A 1 111 ? -8.745 -6.522 12.567 1.00 97.00 111 ILE A N 1
ATOM 860 C CA . ILE A 1 111 ? -8.027 -5.787 11.525 1.00 97.00 111 ILE A CA 1
ATOM 861 C C . ILE A 1 111 ? -7.197 -6.763 10.701 1.00 97.00 111 ILE A C 1
ATOM 863 O O . ILE A 1 111 ? -6.298 -7.424 11.221 1.00 97.00 111 ILE A O 1
ATOM 867 N N . GLY A 1 112 ? -7.465 -6.804 9.399 1.00 98.00 112 GLY A N 1
ATOM 868 C CA . GLY A 1 112 ? -6.631 -7.523 8.450 1.00 98.00 112 GLY A CA 1
ATOM 869 C C . GLY A 1 112 ? -5.377 -6.726 8.104 1.00 98.00 112 GLY A C 1
ATOM 870 O O . GLY A 1 112 ? -5.465 -5.542 7.792 1.00 98.00 112 GLY A O 1
ATOM 871 N N . VAL A 1 113 ? -4.217 -7.373 8.086 1.00 98.06 113 VAL A N 1
ATOM 872 C CA . VAL A 1 113 ? -2.963 -6.827 7.541 1.00 98.06 113 VAL A CA 1
ATOM 873 C C . VAL A 1 113 ? -2.413 -7.742 6.451 1.00 98.06 113 VAL A C 1
ATOM 875 O O . VAL A 1 113 ? -2.668 -8.947 6.439 1.00 98.06 113 VAL A O 1
ATOM 878 N N . GLY A 1 114 ? -1.643 -7.192 5.514 1.00 96.75 114 GLY A N 1
ATOM 879 C CA . GLY A 1 114 ? -0.977 -8.002 4.492 1.00 96.75 114 GLY A CA 1
ATOM 880 C C . GLY A 1 114 ? 0.082 -8.931 5.098 1.00 96.75 114 GLY A C 1
ATOM 881 O O . GLY A 1 114 ? 0.802 -8.547 6.017 1.00 96.75 114 GLY A O 1
ATOM 882 N N . ALA A 1 115 ? 0.236 -10.139 4.548 1.00 92.31 115 ALA A N 1
ATOM 883 C CA . ALA A 1 115 ? 1.215 -11.123 5.033 1.00 92.31 115 ALA A CA 1
ATOM 884 C C . ALA A 1 115 ? 2.689 -10.665 4.931 1.00 92.31 115 ALA A C 1
ATOM 886 O O . ALA A 1 115 ? 3.554 -11.239 5.583 1.00 92.31 115 ALA A O 1
ATOM 887 N N . GLY A 1 116 ? 2.977 -9.631 4.132 1.00 90.69 116 GLY A N 1
ATOM 888 C CA . GLY A 1 116 ? 4.312 -9.036 4.004 1.00 90.69 116 GLY A CA 1
ATOM 889 C C . GLY A 1 116 ? 4.695 -8.059 5.123 1.00 90.69 116 GLY A C 1
ATOM 890 O O . GLY A 1 116 ? 5.784 -7.490 5.075 1.00 90.69 116 GLY A O 1
ATOM 891 N N . VAL A 1 117 ? 3.823 -7.822 6.110 1.00 94.25 117 VAL A N 1
ATOM 892 C CA . VAL A 1 117 ? 4.136 -6.964 7.260 1.00 94.25 117 VAL A CA 1
ATOM 893 C C . VAL A 1 117 ? 5.312 -7.539 8.056 1.00 94.25 117 VAL A C 1
ATOM 895 O O . VAL A 1 117 ? 5.358 -8.730 8.366 1.00 94.25 117 VAL A O 1
ATOM 898 N N . SER A 1 118 ? 6.287 -6.695 8.404 1.00 93.19 118 SER A N 1
ATOM 899 C CA . SER A 1 118 ? 7.417 -7.144 9.220 1.00 93.19 118 SER A CA 1
ATOM 900 C C . SER A 1 118 ? 6.956 -7.482 10.639 1.00 93.19 118 SER A C 1
ATOM 902 O O . SER A 1 118 ? 6.045 -6.856 11.183 1.00 93.19 118 SER A O 1
ATOM 904 N N . VAL A 1 119 ? 7.629 -8.433 11.292 1.00 95.25 119 VAL A N 1
ATOM 905 C CA . VAL A 1 119 ? 7.317 -8.809 12.685 1.00 95.25 119 VAL A CA 1
ATOM 906 C C . VAL A 1 119 ? 7.425 -7.602 13.627 1.00 95.25 119 VAL A C 1
ATOM 908 O O . VAL A 1 119 ? 6.634 -7.472 14.561 1.00 95.25 119 VAL A O 1
ATOM 911 N N . GLY A 1 120 ? 8.387 -6.706 13.382 1.00 93.88 120 GLY A N 1
ATOM 912 C CA . GLY A 1 120 ? 8.561 -5.475 14.155 1.00 93.88 120 GLY A CA 1
ATOM 913 C C . GLY A 1 120 ? 7.367 -4.530 14.019 1.00 93.88 120 GLY A C 1
ATOM 914 O O . GLY A 1 120 ? 6.799 -4.125 15.034 1.00 93.88 120 GLY A O 1
ATOM 915 N N . ALA A 1 121 ? 6.943 -4.248 12.783 1.00 93.06 121 ALA A N 1
ATOM 916 C CA . ALA A 1 121 ? 5.780 -3.405 12.508 1.00 93.06 121 ALA A CA 1
ATOM 917 C C . ALA A 1 121 ? 4.492 -4.028 13.063 1.00 93.06 121 ALA A C 1
ATOM 919 O O . ALA A 1 121 ? 3.729 -3.354 13.748 1.00 93.06 121 ALA A O 1
ATOM 920 N N . PHE A 1 122 ? 4.293 -5.336 12.871 1.00 95.75 122 PHE A N 1
ATOM 921 C CA . PHE A 1 122 ? 3.140 -6.059 13.410 1.00 95.75 122 PHE A CA 1
ATOM 922 C C . PHE A 1 122 ? 3.045 -5.930 14.937 1.00 95.75 122 PHE A C 1
ATOM 924 O O . PHE A 1 122 ? 1.980 -5.629 15.474 1.00 95.75 122 PHE A O 1
ATOM 931 N N . LYS A 1 123 ? 4.166 -6.100 15.653 1.00 95.56 123 LYS A N 1
ATOM 932 C CA . LYS A 1 123 ? 4.226 -5.927 17.115 1.00 95.56 123 LYS A CA 1
ATOM 933 C C . LYS A 1 123 ? 4.018 -4.475 17.549 1.00 95.56 123 LYS A C 1
ATOM 935 O O . LYS A 1 123 ? 3.416 -4.243 18.594 1.00 95.56 123 LYS A O 1
ATOM 940 N N . ALA A 1 124 ? 4.535 -3.498 16.804 1.00 94.38 124 ALA A N 1
ATOM 941 C CA . ALA A 1 124 ? 4.321 -2.081 17.098 1.00 94.38 124 ALA A CA 1
ATOM 942 C C . ALA A 1 124 ? 2.838 -1.705 16.958 1.00 94.38 124 ALA A C 1
ATOM 944 O O . ALA A 1 124 ? 2.255 -1.179 17.905 1.00 94.38 124 ALA A O 1
ATOM 945 N N . LEU A 1 125 ? 2.216 -2.092 15.843 1.00 95.25 125 LEU A N 1
ATOM 946 C CA . LEU A 1 125 ? 0.794 -1.892 15.578 1.00 95.25 125 LEU A CA 1
ATOM 947 C C . LEU A 1 125 ? -0.091 -2.602 16.607 1.00 95.25 125 LEU A C 1
ATOM 949 O O . LEU A 1 125 ? -0.986 -1.981 17.167 1.00 95.25 125 LEU A O 1
ATOM 953 N N . SER A 1 126 ? 0.202 -3.868 16.922 1.00 94.69 126 SER A N 1
ATOM 954 C CA . SER A 1 126 ? -0.565 -4.635 17.917 1.00 94.69 126 SER A CA 1
ATOM 955 C C . SER A 1 126 ? -0.513 -4.006 19.313 1.00 94.69 126 SER A C 1
ATOM 957 O O . SER A 1 126 ? -1.489 -4.062 20.051 1.00 94.69 126 SER A O 1
ATOM 959 N N . ARG A 1 127 ? 0.618 -3.387 19.692 1.00 94.50 127 ARG A N 1
ATOM 960 C CA . ARG A 1 127 ? 0.736 -2.661 20.970 1.00 94.50 127 ARG A CA 1
ATOM 961 C C . ARG A 1 127 ? -0.022 -1.338 20.962 1.00 94.50 127 ARG A C 1
ATOM 963 O O . ARG A 1 127 ? -0.603 -0.980 21.980 1.00 94.50 127 ARG A O 1
ATOM 970 N N . ALA A 1 128 ? 0.017 -0.605 19.852 1.00 93.25 128 ALA A N 1
ATOM 971 C CA . ALA A 1 128 ? -0.654 0.686 19.745 1.00 93.25 128 ALA A CA 1
ATOM 972 C C . ALA A 1 128 ? -2.182 0.537 19.666 1.00 93.25 128 ALA A C 1
ATOM 974 O O . ALA A 1 128 ? -2.907 1.288 20.312 1.00 93.25 128 ALA A O 1
ATOM 975 N N . ILE A 1 129 ? -2.673 -0.459 18.924 1.00 91.88 129 ILE A N 1
ATOM 976 C CA . ILE A 1 129 ? -4.101 -0.727 18.710 1.00 91.88 129 ILE A CA 1
ATOM 977 C C . ILE A 1 129 ? -4.574 -1.815 19.688 1.00 91.88 129 ILE A C 1
ATOM 979 O O . ILE A 1 129 ? -5.075 -2.865 19.298 1.00 91.88 129 ILE A O 1
ATOM 983 N N . ALA A 1 130 ? -4.414 -1.568 20.990 1.00 82.69 130 ALA A N 1
ATOM 984 C CA . ALA A 1 130 ? -4.668 -2.568 22.035 1.00 82.69 130 ALA A CA 1
ATOM 985 C C . ALA A 1 130 ? -6.130 -3.072 22.114 1.00 82.69 130 ALA A C 1
ATOM 987 O O . ALA A 1 130 ? -6.395 -4.094 22.739 1.00 82.69 130 ALA A O 1
ATOM 988 N N . GLY A 1 131 ? -7.083 -2.363 21.498 1.00 85.75 131 GLY A N 1
ATOM 989 C CA . GLY A 1 131 ? -8.502 -2.736 21.457 1.00 85.75 131 GLY A CA 1
ATOM 990 C C . GLY A 1 131 ? -8.908 -3.650 20.294 1.00 85.75 131 GLY A C 1
ATOM 991 O O . GLY A 1 131 ? -10.073 -4.041 20.232 1.00 85.75 131 GLY A O 1
ATOM 992 N N . ALA A 1 132 ? -7.984 -3.984 19.384 1.00 92.00 132 ALA A N 1
ATOM 993 C CA . ALA A 1 132 ? -8.259 -4.786 18.195 1.00 92.00 132 ALA A CA 1
ATOM 994 C C . ALA A 1 132 ? -7.301 -5.977 18.067 1.00 92.00 132 ALA A C 1
ATOM 996 O O . ALA A 1 132 ? -6.139 -5.930 18.464 1.00 92.00 132 ALA A O 1
ATOM 997 N N . THR A 1 133 ? -7.789 -7.048 17.452 1.00 95.31 133 THR A N 1
ATOM 998 C CA . THR A 1 133 ? -6.983 -8.189 17.022 1.00 95.31 133 THR A CA 1
ATOM 999 C C . THR A 1 133 ? -6.481 -7.928 15.611 1.00 95.31 133 THR A C 1
ATOM 1001 O O . THR A 1 133 ? -7.282 -7.714 14.700 1.00 95.31 133 THR A O 1
ATOM 1004 N N . LEU A 1 134 ? -5.163 -7.954 15.429 1.00 96.38 134 LEU A N 1
ATOM 1005 C CA . LEU A 1 134 ? -4.544 -7.926 14.108 1.00 96.38 134 LEU A CA 1
ATOM 1006 C C . LEU A 1 134 ? -4.330 -9.357 13.621 1.00 96.38 134 LEU A C 1
ATOM 1008 O O . LEU A 1 134 ? -3.777 -10.188 14.339 1.00 96.38 134 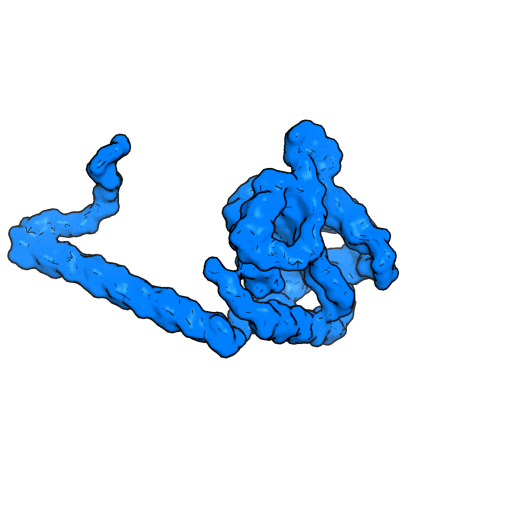LEU A O 1
ATOM 1012 N N . GLU A 1 135 ? -4.720 -9.627 12.383 1.00 96.62 135 GLU A N 1
ATOM 1013 C CA . GLU A 1 135 ? -4.523 -10.920 11.734 1.00 96.62 135 GLU A CA 1
ATOM 1014 C C . GLU A 1 135 ? -4.090 -10.740 10.283 1.00 96.62 135 GLU A C 1
ATOM 1016 O O . GLU A 1 135 ? -4.443 -9.767 9.614 1.00 96.62 135 GLU A O 1
ATOM 1021 N N . THR A 1 136 ? -3.281 -11.668 9.781 1.00 97.31 136 THR A N 1
ATOM 1022 C CA . THR A 1 136 ? -2.865 -11.626 8.382 1.00 97.31 136 THR A CA 1
ATOM 1023 C C . THR A 1 136 ? -4.010 -12.064 7.475 1.00 97.31 136 THR A C 1
ATOM 1025 O O . THR A 1 136 ? -4.756 -12.992 7.775 1.00 97.31 136 THR A O 1
ATOM 1028 N N . THR A 1 137 ? -4.144 -11.399 6.331 1.00 97.81 137 THR A N 1
ATOM 1029 C CA . THR A 1 137 ? -5.148 -11.723 5.317 1.00 97.81 137 THR A CA 1
ATOM 1030 C C . THR A 1 137 ? -4.569 -11.601 3.915 1.00 97.81 137 THR A C 1
ATOM 1032 O O . THR A 1 137 ? -3.662 -10.810 3.649 1.00 97.81 137 THR A O 1
ATOM 1035 N N . ASP A 1 138 ? -5.122 -12.386 2.997 1.00 96.81 138 ASP A N 1
ATOM 1036 C CA . ASP A 1 138 ? -4.796 -12.364 1.574 1.00 96.81 138 ASP A CA 1
ATOM 1037 C C . ASP A 1 138 ? -5.797 -11.549 0.739 1.00 96.81 138 ASP A C 1
ATOM 1039 O O . ASP A 1 138 ? -5.705 -11.563 -0.486 1.00 96.81 138 ASP A O 1
ATOM 1043 N N . ALA A 1 139 ? -6.744 -10.840 1.372 1.00 97.44 139 ALA A N 1
ATOM 1044 C CA . ALA A 1 139 ? -7.840 -10.148 0.687 1.00 97.44 139 ALA A CA 1
ATOM 1045 C C . ALA A 1 139 ? -7.343 -9.220 -0.437 1.00 97.44 139 ALA A C 1
ATOM 1047 O O . ALA A 1 139 ? -7.724 -9.389 -1.595 1.00 97.44 139 ALA A O 1
ATOM 1048 N N . VAL A 1 140 ? -6.428 -8.296 -0.128 1.00 97.69 140 VAL A N 1
ATOM 1049 C CA . VAL A 1 140 ? -5.862 -7.370 -1.127 1.00 97.69 140 VAL A CA 1
ATOM 1050 C C . VAL A 1 140 ? -4.963 -8.096 -2.127 1.00 97.69 140 VAL A C 1
ATOM 1052 O O . VAL A 1 140 ? -5.035 -7.824 -3.324 1.00 97.69 140 VAL A O 1
ATOM 1055 N N . ALA A 1 141 ? -4.164 -9.065 -1.674 1.00 96.31 141 ALA A N 1
ATOM 1056 C CA . ALA A 1 141 ? -3.312 -9.851 -2.562 1.00 96.31 141 ALA A CA 1
ATOM 1057 C C . ALA A 1 141 ? -4.140 -10.580 -3.635 1.00 96.31 141 ALA A C 1
ATOM 1059 O O . ALA A 1 141 ? -3.821 -10.491 -4.820 1.00 96.31 141 ALA A O 1
ATOM 1060 N N . LYS A 1 142 ? -5.255 -11.213 -3.247 1.00 96.25 142 LYS A N 1
ATOM 1061 C CA . LYS A 1 142 ? -6.196 -11.875 -4.162 1.00 96.25 142 LYS A CA 1
ATOM 1062 C C . LYS A 1 142 ? -6.840 -10.902 -5.145 1.00 96.25 142 L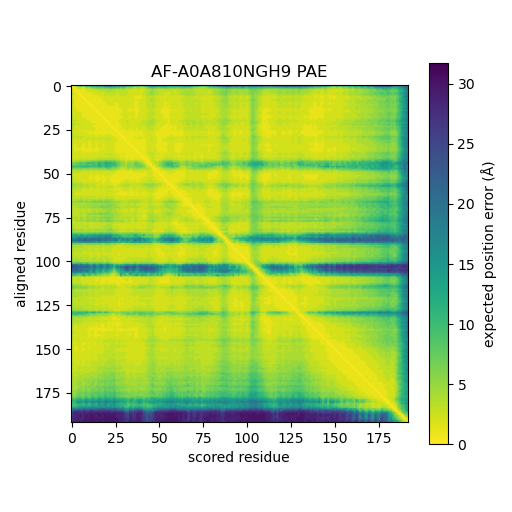YS A C 1
ATOM 1064 O O . LYS A 1 142 ? -6.953 -11.238 -6.322 1.00 96.25 142 LYS A O 1
ATOM 1069 N N . LEU A 1 143 ? -7.209 -9.698 -4.704 1.00 96.69 143 LEU A N 1
ATOM 1070 C CA . LEU A 1 143 ? -7.734 -8.668 -5.609 1.00 96.69 143 LEU A CA 1
ATOM 1071 C C . LEU A 1 143 ? -6.707 -8.259 -6.669 1.00 96.69 143 LEU A C 1
ATOM 1073 O O . LEU A 1 143 ? -7.075 -8.057 -7.821 1.00 96.69 143 LEU A O 1
ATOM 1077 N N . ARG A 1 144 ? -5.423 -8.191 -6.308 1.00 95.88 144 ARG A N 1
ATOM 1078 C CA . ARG A 1 144 ? -4.338 -7.774 -7.212 1.00 95.88 144 ARG A CA 1
ATOM 1079 C C . ARG A 1 144 ? -3.922 -8.843 -8.227 1.00 95.88 144 ARG A C 1
ATOM 1081 O O . ARG A 1 144 ? -3.252 -8.494 -9.206 1.00 95.88 144 ARG A O 1
ATOM 1088 N N . LEU A 1 145 ? -4.307 -10.109 -8.015 1.00 96.19 145 LEU A N 1
ATOM 1089 C CA . LEU A 1 145 ? -4.059 -11.209 -8.959 1.00 96.19 145 LEU A CA 1
ATOM 1090 C C . LEU A 1 145 ? -4.861 -11.042 -10.252 1.00 96.19 145 LEU A C 1
ATOM 1092 O O . LEU A 1 145 ? -4.336 -11.298 -11.333 1.00 96.19 145 LEU A O 1
ATOM 1096 N N . ARG A 1 146 ? -6.122 -10.599 -10.156 1.00 95.25 146 ARG A N 1
ATOM 1097 C CA . ARG A 1 146 ? -6.980 -10.375 -11.323 1.00 95.25 146 ARG A CA 1
ATOM 1098 C C . ARG A 1 146 ? -7.078 -8.887 -11.627 1.00 95.25 146 ARG A C 1
ATOM 1100 O O . ARG A 1 146 ? -7.736 -8.152 -10.900 1.00 95.25 146 ARG A O 1
ATOM 1107 N N . LYS A 1 147 ? -6.479 -8.482 -12.746 1.00 95.19 147 LYS A N 1
ATOM 1108 C CA . LYS A 1 147 ? -6.466 -7.085 -13.183 1.00 95.19 147 LYS A CA 1
ATOM 1109 C C . LYS A 1 147 ? -7.858 -6.564 -13.491 1.00 95.19 147 LYS A C 1
ATOM 1111 O O . LYS A 1 147 ? -8.680 -7.249 -14.107 1.00 95.19 147 LYS A O 1
ATOM 1116 N N . PHE A 1 148 ? -8.107 -5.346 -13.045 1.00 96.06 148 PHE A N 1
ATOM 1117 C CA . PHE A 1 148 ? -9.253 -4.560 -13.452 1.00 96.06 148 PHE A CA 1
ATOM 1118 C C . PHE A 1 148 ? -9.024 -4.031 -14.874 1.00 96.06 148 PHE A C 1
ATOM 1120 O O . PHE A 1 148 ? -7.870 -3.848 -15.275 1.00 96.06 148 PHE A O 1
ATOM 1127 N N . PRO A 1 149 ? -10.095 -3.780 -15.647 1.00 95.81 149 PRO A N 1
ATOM 1128 C CA . PRO A 1 149 ? -9.977 -3.243 -17.001 1.00 95.81 149 PRO A CA 1
ATOM 1129 C C . PRO A 1 149 ? -9.101 -1.990 -17.080 1.00 95.81 149 PRO A C 1
ATOM 1131 O O . PRO A 1 149 ? -8.330 -1.846 -18.021 1.00 95.81 149 PRO A O 1
ATOM 1134 N N . GLU A 1 150 ? -9.163 -1.121 -16.071 1.00 96.25 150 GLU A N 1
ATOM 1135 C CA . GLU A 1 150 ? -8.390 0.119 -16.019 1.00 96.25 150 GLU A CA 1
ATOM 1136 C C . GLU A 1 150 ? -6.883 -0.102 -15.806 1.00 96.25 150 GLU A C 1
ATOM 1138 O O . GLU A 1 150 ? -6.089 0.745 -16.204 1.00 96.25 150 GLU A O 1
ATOM 1143 N N . GLU A 1 151 ? -6.466 -1.234 -15.229 1.00 96.12 151 GLU A N 1
ATOM 1144 C CA . GLU A 1 151 ? -5.046 -1.575 -15.053 1.00 96.12 151 GLU A CA 1
ATOM 1145 C C . GLU A 1 151 ? -4.407 -2.101 -16.349 1.00 96.12 151 GLU A C 1
ATOM 1147 O O . GLU A 1 151 ? -3.207 -1.925 -16.566 1.00 96.12 151 GLU A O 1
ATOM 1152 N N . ILE A 1 152 ? -5.182 -2.766 -17.211 1.00 96.50 152 ILE A N 1
ATOM 1153 C CA . ILE A 1 152 ? -4.661 -3.484 -18.387 1.00 96.50 152 ILE A CA 1
ATOM 1154 C C . ILE A 1 152 ? -3.884 -2.560 -19.345 1.00 96.50 152 ILE A C 1
ATOM 1156 O O . ILE A 1 152 ? -2.745 -2.905 -19.668 1.00 96.50 152 ILE A O 1
ATOM 1160 N N . PRO A 1 153 ? -4.385 -1.365 -19.729 1.00 96.12 153 PRO A N 1
ATOM 1161 C CA . PRO A 1 153 ? -3.654 -0.467 -20.626 1.00 96.12 153 PRO A CA 1
ATOM 1162 C C . PRO A 1 153 ? -2.270 -0.061 -20.104 1.00 96.12 153 PRO A C 1
ATOM 1164 O O . PRO A 1 153 ? -1.345 0.158 -20.885 1.00 96.12 153 PRO A O 1
ATOM 1167 N N . PHE A 1 154 ? -2.110 0.024 -18.781 1.00 94.69 154 PHE A N 1
ATOM 1168 C CA . PHE A 1 154 ? -0.844 0.376 -18.139 1.00 94.69 154 PHE A CA 1
ATOM 1169 C C . PHE A 1 154 ? 0.143 -0.786 -18.204 1.00 94.69 154 PHE A C 1
ATOM 1171 O O . PHE A 1 154 ? 1.327 -0.576 -18.459 1.00 94.69 154 PHE A O 1
ATOM 1178 N N . HIS A 1 155 ? -0.343 -2.013 -18.012 1.00 95.81 155 HIS A N 1
ATOM 1179 C CA . HIS A 1 155 ? 0.461 -3.217 -18.192 1.00 95.81 155 HIS A CA 1
ATOM 1180 C C . HIS A 1 155 ? 0.916 -3.384 -19.644 1.00 95.81 155 HIS A C 1
ATOM 1182 O O . HIS A 1 155 ? 2.087 -3.671 -19.881 1.00 95.81 155 HIS A O 1
ATOM 1188 N N . GLU A 1 156 ? 0.032 -3.147 -20.613 1.00 97.62 156 GLU A N 1
ATOM 1189 C CA . GLU A 1 156 ? 0.386 -3.178 -22.034 1.00 97.62 156 GLU A CA 1
ATOM 1190 C C . GLU A 1 156 ? 1.395 -2.083 -22.397 1.00 97.62 156 GLU A C 1
ATOM 1192 O O . GLU A 1 156 ? 2.341 -2.336 -23.140 1.00 97.62 156 GLU A O 1
ATOM 1197 N N . ALA A 1 157 ? 1.231 -0.871 -21.859 1.00 97.00 157 ALA A N 1
ATOM 1198 C CA . ALA A 1 157 ? 2.193 0.211 -22.053 1.00 97.00 157 ALA A CA 1
ATOM 1199 C C . ALA A 1 157 ? 3.566 -0.136 -21.467 1.00 97.00 157 ALA A C 1
ATOM 1201 O O . ALA A 1 157 ? 4.578 0.063 -22.134 1.00 97.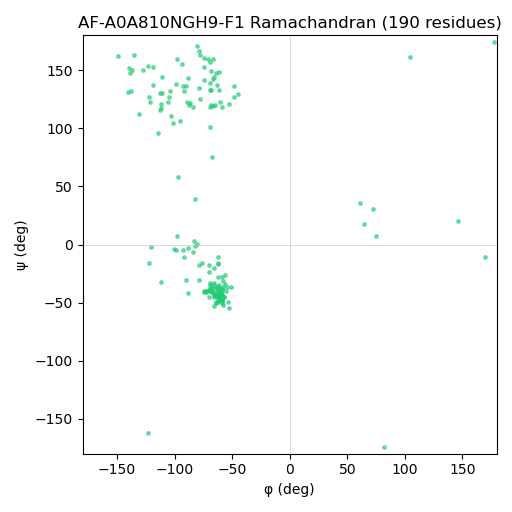00 157 ALA A O 1
ATOM 1202 N N . ALA A 1 158 ? 3.604 -0.700 -20.258 1.00 96.56 158 ALA A N 1
ATOM 1203 C CA . ALA A 1 158 ? 4.844 -1.157 -19.643 1.00 96.56 158 ALA A CA 1
ATOM 1204 C C . ALA A 1 158 ? 5.520 -2.262 -20.470 1.00 96.56 158 ALA A C 1
ATOM 1206 O O . ALA A 1 158 ? 6.729 -2.209 -20.667 1.00 96.56 158 ALA A O 1
ATOM 1207 N N . ALA A 1 159 ? 4.751 -3.222 -20.995 1.00 98.06 159 ALA A N 1
ATOM 1208 C CA . ALA A 1 159 ? 5.277 -4.274 -21.863 1.00 98.06 159 ALA A CA 1
ATOM 1209 C C . ALA A 1 159 ? 5.910 -3.698 -23.139 1.00 98.06 159 ALA A C 1
ATOM 1211 O O . ALA A 1 159 ? 7.052 -4.028 -23.443 1.00 98.06 159 ALA A O 1
ATOM 1212 N N . ARG A 1 160 ? 5.228 -2.762 -23.815 1.00 98.31 160 ARG A N 1
ATOM 1213 C CA . ARG A 1 160 ? 5.780 -2.079 -24.999 1.00 98.31 160 ARG A CA 1
ATOM 1214 C C . ARG A 1 160 ? 7.100 -1.368 -24.700 1.00 98.31 160 ARG A C 1
ATOM 1216 O O . ARG A 1 160 ? 8.054 -1.521 -25.452 1.00 98.31 160 ARG A O 1
ATOM 1223 N N . ILE A 1 161 ? 7.177 -0.643 -23.582 1.00 97.81 161 ILE A N 1
ATOM 1224 C CA . ILE A 1 161 ? 8.414 0.036 -23.164 1.00 97.81 161 ILE A CA 1
ATOM 1225 C C . ILE A 1 161 ? 9.535 -0.985 -22.915 1.00 97.81 161 ILE A C 1
ATOM 1227 O O . ILE A 1 161 ? 10.670 -0.766 -23.331 1.00 97.81 161 ILE A O 1
ATOM 1231 N N . CYS A 1 162 ? 9.234 -2.114 -22.270 1.00 97.88 162 CYS A N 1
ATOM 1232 C CA . CYS A 1 162 ? 10.210 -3.184 -22.063 1.00 97.88 162 CYS A CA 1
ATOM 1233 C C . CYS A 1 162 ? 10.725 -3.771 -23.387 1.00 97.88 162 CYS A C 1
ATOM 1235 O O . CYS A 1 162 ? 11.931 -3.990 -23.516 1.00 97.88 162 CYS A O 1
ATOM 1237 N N . ASP A 1 163 ? 9.845 -3.992 -24.365 1.00 98.31 163 ASP A N 1
ATOM 1238 C CA . ASP A 1 163 ? 10.222 -4.499 -25.688 1.00 98.31 163 ASP A CA 1
ATOM 1239 C C . ASP A 1 163 ? 11.135 -3.509 -26.427 1.00 98.31 163 ASP A C 1
ATOM 1241 O O . ASP A 1 163 ? 12.159 -3.904 -26.988 1.00 98.31 163 ASP A O 1
ATOM 1245 N N . GLU A 1 164 ? 10.825 -2.211 -26.366 1.00 97.88 164 GLU A N 1
ATOM 1246 C CA . GLU A 1 164 ? 11.665 -1.146 -26.928 1.00 97.88 164 GLU A CA 1
ATOM 1247 C C . GLU A 1 164 ? 13.044 -1.092 -26.257 1.00 97.88 164 GLU A C 1
ATOM 1249 O O . GLU A 1 164 ? 14.070 -1.035 -26.941 1.00 97.88 164 GLU A O 1
ATOM 1254 N N . MET A 1 165 ? 13.094 -1.173 -24.923 1.00 97.25 165 MET A N 1
ATOM 1255 C CA . MET A 1 165 ? 14.351 -1.212 -24.168 1.00 97.25 165 MET A CA 1
ATOM 1256 C C . MET A 1 165 ? 15.203 -2.429 -24.543 1.00 97.25 165 MET A C 1
ATOM 1258 O O . MET A 1 165 ? 16.421 -2.307 -24.697 1.00 97.25 165 MET A O 1
ATOM 1262 N N . LEU A 1 166 ? 14.578 -3.597 -24.709 1.00 97.06 166 LEU A N 1
ATOM 1263 C CA . LEU A 1 166 ? 15.266 -4.812 -25.135 1.00 97.06 166 LEU A CA 1
ATOM 1264 C C . LEU A 1 166 ? 15.791 -4.680 -26.570 1.00 97.06 166 LEU A C 1
ATOM 1266 O O . LEU A 1 166 ? 16.937 -5.048 -26.835 1.00 97.06 166 LEU A O 1
ATOM 1270 N N . GLY A 1 167 ? 14.989 -4.118 -27.476 1.00 97.50 167 GLY A N 1
ATOM 1271 C CA . GLY A 1 167 ? 15.387 -3.828 -28.853 1.00 97.50 167 GLY A CA 1
ATOM 1272 C C . GLY A 1 167 ? 16.597 -2.895 -28.923 1.00 97.50 167 GLY A C 1
ATOM 1273 O O . GLY A 1 167 ? 17.568 -3.200 -29.616 1.00 97.50 167 GLY A O 1
ATOM 1274 N N . ALA A 1 168 ? 16.587 -1.810 -28.145 1.00 95.62 168 ALA A N 1
ATOM 1275 C CA . ALA A 1 168 ? 17.708 -0.877 -28.052 1.00 95.62 168 ALA A CA 1
ATOM 1276 C C . ALA A 1 168 ? 18.975 -1.551 -27.499 1.00 95.62 168 ALA A C 1
ATOM 1278 O O . ALA A 1 168 ? 20.059 -1.399 -28.063 1.00 95.62 168 ALA A O 1
ATOM 1279 N N . GLY A 1 169 ? 18.846 -2.348 -26.433 1.00 94.44 169 GLY A N 1
ATOM 1280 C CA . GLY A 1 169 ? 19.967 -3.103 -25.870 1.00 94.44 169 GLY A CA 1
ATOM 1281 C C . GLY A 1 169 ? 20.567 -4.104 -26.861 1.00 94.44 169 GLY A C 1
ATOM 1282 O O . GLY A 1 169 ? 21.787 -4.197 -26.984 1.00 94.44 169 GLY A O 1
ATOM 1283 N N . ARG A 1 170 ? 19.717 -4.815 -27.612 1.00 96.19 170 ARG A N 1
ATOM 1284 C CA . ARG A 1 170 ? 20.136 -5.743 -28.672 1.00 96.19 170 ARG A CA 1
ATOM 1285 C C . ARG A 1 170 ? 20.918 -5.024 -29.770 1.00 96.19 170 ARG A C 1
ATOM 1287 O O . ARG A 1 170 ? 21.987 -5.501 -30.136 1.00 96.19 170 ARG A O 1
ATOM 1294 N N . ALA A 1 171 ? 20.425 -3.882 -30.251 1.00 95.50 171 ALA A N 1
ATOM 1295 C CA . ALA A 1 171 ? 21.084 -3.110 -31.304 1.00 95.50 171 ALA A CA 1
ATOM 1296 C C . ALA A 1 171 ? 22.501 -2.664 -30.900 1.00 95.50 171 ALA A C 1
ATOM 1298 O O . ALA A 1 171 ? 23.440 -2.842 -31.673 1.00 95.50 171 ALA A O 1
ATOM 1299 N N . LEU A 1 172 ? 22.678 -2.179 -29.663 1.00 94.62 172 LEU A N 1
ATOM 1300 C CA . LEU A 1 172 ? 23.995 -1.789 -29.137 1.00 94.62 172 LEU A CA 1
ATOM 1301 C C . LEU A 1 172 ? 24.989 -2.959 -29.101 1.00 94.62 172 LEU A C 1
ATOM 1303 O O . LEU A 1 172 ? 26.179 -2.782 -29.356 1.00 94.62 172 LEU A O 1
ATOM 1307 N N . ILE A 1 173 ? 24.514 -4.163 -28.776 1.00 94.94 173 ILE A N 1
ATOM 1308 C CA . ILE A 1 173 ? 25.350 -5.368 -28.771 1.00 94.94 173 ILE A CA 1
ATOM 1309 C C . ILE A 1 173 ? 25.728 -5.767 -30.201 1.00 94.94 173 ILE A C 1
ATOM 1311 O O . ILE A 1 173 ? 26.890 -6.075 -30.456 1.00 94.94 173 ILE A O 1
ATOM 1315 N N . GLU A 1 174 ? 24.774 -5.756 -31.135 1.00 95.81 174 GLU A N 1
ATOM 1316 C CA . GLU A 1 174 ? 25.034 -6.092 -32.541 1.00 95.81 174 GLU A CA 1
ATOM 1317 C C . GLU A 1 174 ? 26.049 -5.139 -33.180 1.00 95.81 174 GLU A C 1
ATOM 1319 O O . GLU A 1 174 ? 26.970 -5.594 -33.858 1.00 95.81 174 GLU A O 1
ATOM 1324 N N . GLU A 1 175 ? 25.937 -3.837 -32.917 1.00 95.06 175 GLU A N 1
ATOM 1325 C CA . GLU A 1 175 ? 26.881 -2.825 -33.399 1.00 95.06 175 GLU A CA 1
ATOM 1326 C C . GLU A 1 175 ? 28.296 -3.040 -32.841 1.00 95.06 175 GLU A C 1
ATOM 1328 O O . GLU A 1 175 ? 29.277 -3.012 -33.593 1.00 95.06 175 GLU A O 1
ATOM 1333 N N . ALA A 1 176 ? 28.418 -3.310 -31.537 1.00 94.75 176 ALA A N 1
ATOM 1334 C CA . ALA A 1 176 ? 29.704 -3.604 -30.908 1.00 94.75 176 ALA A CA 1
ATOM 1335 C C . ALA A 1 176 ? 30.366 -4.846 -31.528 1.00 94.75 176 ALA A C 1
ATOM 1337 O O . ALA A 1 176 ? 31.551 -4.823 -31.857 1.00 94.75 176 ALA A O 1
ATOM 1338 N N . LEU A 1 177 ? 29.594 -5.912 -31.759 1.00 94.56 177 LEU A N 1
ATOM 1339 C CA . LEU A 1 177 ? 30.099 -7.130 -32.393 1.00 94.56 177 LEU A CA 1
ATOM 1340 C C . LEU A 1 177 ? 30.512 -6.896 -33.854 1.00 94.56 177 LEU A C 1
ATOM 1342 O O . LEU A 1 177 ? 31.577 -7.356 -34.260 1.00 94.56 177 LEU A O 1
ATOM 1346 N N . ALA A 1 178 ? 29.708 -6.169 -34.634 1.00 94.94 178 ALA A N 1
ATOM 1347 C CA . ALA A 1 178 ? 29.989 -5.894 -36.045 1.00 94.94 178 ALA A CA 1
ATOM 1348 C C . ALA A 1 178 ? 31.227 -5.005 -36.245 1.00 94.94 178 ALA A C 1
ATOM 1350 O O . ALA A 1 178 ? 31.977 -5.190 -37.202 1.00 94.94 178 ALA A O 1
ATOM 1351 N N . SER A 1 179 ? 31.457 -4.057 -35.336 1.00 95.06 179 SER A N 1
ATOM 1352 C CA . SER A 1 179 ? 32.615 -3.155 -35.367 1.00 95.06 179 SER A CA 1
ATOM 1353 C C . SER A 1 179 ? 33.885 -3.751 -34.745 1.00 95.06 179 SER A C 1
ATOM 1355 O O . SER A 1 179 ? 34.943 -3.126 -34.814 1.00 95.06 179 SER A O 1
ATOM 1357 N N . GLY A 1 180 ? 33.806 -4.936 -34.124 1.00 92.88 180 GLY A N 1
ATOM 1358 C CA . GLY A 1 180 ? 34.888 -5.490 -33.300 1.00 92.88 180 GLY A CA 1
ATOM 1359 C C . GLY A 1 180 ? 35.185 -4.653 -32.047 1.00 92.88 180 GLY A C 1
ATOM 1360 O O . GLY A 1 180 ? 36.264 -4.769 -31.465 1.00 92.88 180 GLY A O 1
ATOM 1361 N N . GLY A 1 181 ? 34.252 -3.778 -31.663 1.00 87.44 181 GLY A N 1
ATOM 1362 C CA . GLY A 1 181 ? 34.354 -2.884 -30.520 1.00 87.44 181 GLY A CA 1
ATOM 1363 C C . GLY A 1 181 ? 34.019 -3.565 -29.188 1.00 87.44 181 GLY A C 1
ATOM 1364 O O . GLY A 1 181 ? 33.538 -4.701 -29.146 1.00 87.44 181 GLY A O 1
ATOM 1365 N N . PRO A 1 182 ? 34.271 -2.882 -28.059 1.00 89.50 182 PRO A N 1
ATOM 1366 C CA . PRO A 1 182 ? 33.908 -3.399 -26.747 1.00 89.50 182 PRO A CA 1
ATOM 1367 C C . PRO A 1 182 ? 32.384 -3.477 -26.590 1.00 89.50 182 PRO A C 1
ATOM 1369 O O . PRO A 1 182 ? 31.658 -2.578 -27.013 1.00 89.50 182 PRO A O 1
ATOM 1372 N N . LEU A 1 183 ? 31.899 -4.529 -25.924 1.00 89.06 183 LEU A N 1
ATOM 1373 C CA . LEU A 1 183 ? 30.484 -4.646 -25.570 1.00 89.06 183 LEU A CA 1
ATOM 1374 C C . LEU A 1 183 ? 30.045 -3.493 -24.648 1.00 89.06 183 LEU A C 1
ATOM 1376 O O . LEU A 1 183 ? 30.844 -3.036 -23.821 1.00 89.06 183 LEU A O 1
ATOM 1380 N N . PRO A 1 184 ? 28.773 -3.058 -24.728 1.00 84.62 184 PRO A N 1
ATOM 1381 C CA . PRO A 1 184 ? 28.246 -2.032 -23.839 1.00 84.62 184 PRO A CA 1
ATOM 1382 C C . PRO A 1 184 ? 28.367 -2.478 -22.376 1.00 84.62 184 PRO A C 1
ATOM 1384 O O . PRO A 1 184 ? 27.792 -3.482 -21.954 1.00 84.62 184 PRO A O 1
ATOM 1387 N N . ALA A 1 185 ? 29.130 -1.720 -21.591 1.00 80.69 185 ALA A N 1
ATOM 1388 C CA . ALA A 1 185 ? 29.255 -1.902 -20.151 1.00 80.69 185 ALA A CA 1
ATOM 1389 C C . ALA A 1 185 ? 28.327 -0.926 -19.414 1.00 80.69 185 ALA A C 1
ATOM 1391 O O . ALA A 1 185 ? 27.958 0.117 -19.952 1.00 80.69 185 ALA A O 1
ATOM 1392 N N . ARG A 1 186 ? 27.997 -1.218 -18.147 1.00 61.00 186 ARG A N 1
ATOM 1393 C CA . ARG A 1 186 ? 27.449 -0.206 -17.226 1.00 61.00 186 ARG A CA 1
ATOM 1394 C C . ARG A 1 186 ? 28.542 0.828 -16.933 1.00 61.00 186 ARG A C 1
ATOM 1396 O O . ARG A 1 186 ? 29.167 0.795 -15.877 1.00 61.00 186 ARG A O 1
ATOM 1403 N N . THR A 1 187 ? 28.833 1.713 -17.874 1.00 54.50 187 THR A N 1
ATOM 1404 C CA . THR A 1 187 ? 29.671 2.878 -17.614 1.00 54.50 187 THR A CA 1
ATOM 1405 C C . THR A 1 187 ? 28.893 3.830 -16.711 1.00 54.50 187 THR A C 1
ATOM 1407 O O . THR A 1 187 ? 27.710 4.096 -16.927 1.00 54.50 187 THR A O 1
ATOM 1410 N N . ARG A 1 188 ? 29.553 4.326 -15.653 1.00 50.06 188 ARG A N 1
ATOM 1411 C CA . ARG A 1 188 ? 29.125 5.553 -14.968 1.00 50.06 188 ARG A CA 1
ATOM 1412 C C . ARG A 1 188 ? 28.879 6.610 -16.042 1.00 50.06 188 ARG A C 1
ATOM 1414 O O . ARG A 1 188 ? 29.699 6.736 -16.952 1.00 50.06 188 ARG A O 1
ATOM 1421 N N . SER A 1 189 ? 27.782 7.354 -15.920 1.00 39.81 189 SER A N 1
ATOM 1422 C CA . SER A 1 189 ? 27.542 8.537 -16.742 1.00 39.81 189 SER A CA 1
ATOM 1423 C C . SER A 1 189 ? 28.823 9.380 -16.808 1.00 39.81 189 SER A C 1
ATOM 1425 O O . SER A 1 189 ? 29.411 9.644 -15.755 1.00 39.81 189 SER A O 1
ATOM 1427 N N . PRO A 1 190 ? 29.295 9.784 -17.997 1.00 41.69 190 PRO A N 1
ATOM 1428 C CA . PRO A 1 190 ? 30.434 10.681 -18.091 1.00 41.69 190 PRO A CA 1
ATOM 1429 C C . PRO A 1 190 ? 29.981 12.053 -17.576 1.00 41.69 190 PRO A C 1
ATOM 1431 O O . PRO A 1 190 ? 29.261 12.762 -18.273 1.00 41.69 190 PRO A O 1
ATOM 1434 N N . GLY A 1 191 ? 30.337 12.399 -16.333 1.00 52.06 191 GLY A N 1
ATOM 1435 C CA . GLY A 1 191 ? 30.037 13.724 -15.778 1.00 52.06 191 GLY A CA 1
ATOM 1436 C C . GLY A 1 191 ? 29.717 13.843 -14.285 1.00 52.06 191 GLY A C 1
ATOM 1437 O O . GLY A 1 191 ? 29.131 14.859 -13.918 1.00 52.06 191 GLY A O 1
ATOM 1438 N N . THR A 1 192 ? 30.083 12.886 -13.425 1.00 37.38 192 THR A N 1
ATOM 1439 C CA . THR A 1 192 ? 30.160 13.111 -11.965 1.00 37.38 192 THR A CA 1
ATOM 1440 C C . THR A 1 192 ? 31.432 12.552 -11.353 1.00 37.38 192 THR A C 1
ATOM 1442 O O . THR A 1 192 ? 31.851 11.436 -11.743 1.00 37.38 192 THR A O 1
#

Organism: NCBI:txid338584

Radius of gyration: 21.23 Å; Cα contacts (8 Å, |Δi|>4): 247; chains: 1; bounding box: 53×31×58 Å

Foldseek 3Di:
DAFDPVQLVVLLQLLLVLCVVVVAQWEKEFDQVLCCNNFVDHDDDDPWTWIWTRGSDDAIEIEGAPVCPVVCVVSVGPGHYDHFYDPVGPAHSLLSVLVVQPDPDDQRAEYEYAPPDDPVRVVSNCVNNVRYDYDYDCSSVVVVVDDDPRCVVVVVVVVVVVVVVVVVLVVQQVVCVVVVHDRDDPDDDPDD

Mean predicted aligned error: 5.86 Å

Sequence (192 aa):
MRLPESFYTSVRTRLGAALDERGLDGFLATSPADVAFLSGFFYIATERPVYLWMPREGDPLLVIPRLDEEYAAQQGVTIPTVSYFEFPGVVTAEQTLASALSRPGGPVRRIGVGAGVSVGAFKALSRAIAGATLETTDAVAKLRLRKFPEEIPFHEAAARICDEMLGAGRALIEEALASGGPLPARTRSPGT